Protein AF-A0A2A9PG90-F1 (afdb_monomer)

Nearest PDB structures (foldseek):
  1o9e-assembly1_A  TM=1.899E-01  e=9.590E+00  Nicotiana taba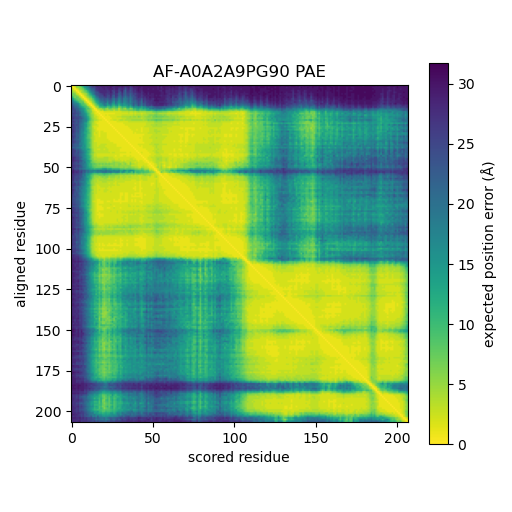cum

pLDDT: mean 85.9, std 15.09, range [34.28, 97.31]

Secondary structure (DSSP, 8-state):
---------------PPB-SGGGHHHHHHHHHHHHHHTT-HHHHHS-SPPPSS-HHHHHHHHHHHHHHHHHHHHTB-HHHHHHHHTSS--TTS-HHHHHHHHHHHHH---HHHHHHHHHHHHH--GGGSSSHHHHHHHHHHHHHHHHHHSTT--THHHHHHHHHHTTTT-HHHHHHHHHHHHTT-GGG--HHHHHHHHHHHHHH---

Solvent-accessible surface area (backbone atoms only — not comparable to full-atom values): 11914 Å² total; per-residue (Å²): 141,80,85,80,81,80,77,80,77,78,73,79,75,81,72,71,53,33,74,38,60,72,42,41,66,64,38,49,53,50,54,50,53,50,24,55,76,68,74,36,47,41,43,55,72,53,75,52,70,83,62,88,86,45,73,68,57,33,53,52,49,54,50,50,36,51,55,49,36,48,60,58,59,76,33,39,32,69,77,48,48,52,55,40,62,76,45,94,63,57,90,86,55,49,28,22,56,46,52,53,47,51,53,46,56,40,67,59,69,46,72,62,58,54,49,50,44,51,52,46,50,75,64,46,47,38,77,81,39,98,43,59,68,60,34,51,54,51,54,51,52,38,46,57,52,48,56,53,73,41,80,86,64,60,59,63,59,54,37,54,38,57,44,62,19,31,40,87,54,32,48,66,59,24,51,54,51,47,51,42,54,71,69,70,49,50,90,71,53,42,56,68,50,49,51,54,49,55,56,55,47,62,80,66,55,80,113

Foldseek 3Di:
DDDDDDPPPPPPPDQAADPFLLCVVVNVVVLCVVCVVVVNNCQQQVVDDQDDPDPVSNVVQVVSQVVSVCSLQVRHDPVLVVLLVPDPDDPVDGSNVSNVSSVCSRLCPDPVNLVVLVCCLLVAAQVVDPALVVSLVSNVVSCSVNCSNDPPDDQVSSQVSLLVRCCVQAVPVSVVSVCCCVVPVVVCRGNVNSSVVSVVDRVVGRD

Sequence (207 aa):
MSAQTATTRTTVKYWPKLEGPCNWHAWQDMVRASAKRLCLTGHLSGTRLPPTDQRQDLLVWESNQRRMKAVLLESLTDPVLDRLLETDWNKKHTAHATFTAIKRVVKKVSEEEIREATREFFGIKAHKYADLPTFIRRLELLWNFISCVIEGLPESHFVETAITAIAKTHPVDHRRLREMWEGGNKQTLEKDAIIRYLWILTFKGPR

Structure (mmCIF, N/CA/C/O backbone):
data_AF-A0A2A9PG90-F1
#
_entry.id   AF-A0A2A9PG90-F1
#
loop_
_atom_site.group_PDB
_atom_site.id
_atom_site.type_symbol
_atom_site.label_atom_id
_atom_site.label_alt_id
_atom_site.label_comp_id
_atom_site.label_asym_id
_atom_site.label_entity_id
_atom_site.label_seq_id
_atom_site.pdbx_PDB_ins_code
_atom_site.Cartn_x
_atom_site.Cartn_y
_atom_site.Cartn_z
_atom_site.occupancy
_atom_site.B_iso_or_equiv
_atom_site.auth_seq_id
_atom_site.auth_comp_id
_atom_site.auth_asym_id
_atom_site.auth_atom_id
_atom_site.pdbx_PDB_model_num
ATOM 1 N N . MET A 1 1 ? -33.136 43.207 -6.820 1.00 37.38 1 MET A N 1
ATOM 2 C CA . MET A 1 1 ? -32.875 42.295 -5.686 1.00 37.38 1 MET A CA 1
ATOM 3 C C . MET A 1 1 ? -32.603 40.920 -6.269 1.00 37.38 1 MET A C 1
ATOM 5 O O . MET A 1 1 ? -33.544 40.266 -6.690 1.00 37.38 1 MET A O 1
ATOM 9 N N . SER A 1 2 ? -31.334 40.532 -6.389 1.00 34.53 2 SER A N 1
ATOM 10 C CA . SER A 1 2 ? -30.944 39.254 -6.999 1.00 34.53 2 SER A CA 1
ATOM 11 C C . SER A 1 2 ? -30.355 38.355 -5.921 1.00 34.53 2 SER A C 1
ATOM 13 O O . SER A 1 2 ? -29.299 38.656 -5.370 1.00 34.53 2 SER A O 1
ATOM 15 N N . ALA A 1 3 ? -31.072 37.282 -5.592 1.00 37.97 3 ALA A N 1
ATOM 16 C CA . ALA A 1 3 ? -30.611 36.255 -4.673 1.00 37.97 3 ALA A CA 1
ATOM 17 C C . ALA A 1 3 ? -29.529 35.416 -5.366 1.00 37.97 3 ALA A C 1
ATOM 19 O O . ALA A 1 3 ? -29.795 34.739 -6.356 1.00 37.97 3 ALA A O 1
ATOM 20 N N . GLN A 1 4 ? -28.299 35.480 -4.856 1.00 34.28 4 GLN A N 1
ATOM 21 C CA . GLN A 1 4 ? -27.235 34.565 -5.248 1.00 34.28 4 GLN A CA 1
ATOM 22 C C . GLN A 1 4 ? -27.458 33.229 -4.536 1.00 34.28 4 GLN A C 1
ATOM 24 O O . GLN A 1 4 ? -27.254 33.100 -3.330 1.00 34.28 4 GLN A O 1
ATOM 29 N N . THR A 1 5 ? -27.887 32.225 -5.293 1.00 39.25 5 THR A N 1
ATOM 30 C CA . THR A 1 5 ? -27.878 30.821 -4.883 1.00 39.25 5 THR A CA 1
ATOM 31 C C . THR A 1 5 ? -26.436 30.354 -4.707 1.00 39.25 5 THR A C 1
ATOM 33 O O . THR A 1 5 ? -25.730 30.063 -5.674 1.00 39.25 5 THR A O 1
ATOM 36 N N . ALA A 1 6 ? -25.995 30.281 -3.451 1.00 36.69 6 ALA A N 1
ATOM 37 C CA . ALA A 1 6 ? -24.752 29.628 -3.076 1.00 36.69 6 ALA A CA 1
ATOM 38 C C . ALA A 1 6 ? -24.865 28.133 -3.401 1.00 36.69 6 ALA A C 1
ATOM 40 O O . ALA A 1 6 ? -25.592 27.386 -2.750 1.00 36.69 6 ALA A O 1
ATOM 41 N N . THR A 1 7 ? -24.156 27.698 -4.440 1.00 36.56 7 THR A N 1
ATOM 42 C CA . THR A 1 7 ? -24.044 26.278 -4.770 1.00 36.56 7 THR A CA 1
ATOM 43 C C . THR A 1 7 ? -22.963 25.697 -3.868 1.00 36.56 7 THR A C 1
ATOM 45 O O . THR A 1 7 ? -21.770 25.858 -4.126 1.00 36.56 7 THR A O 1
ATOM 48 N N . THR A 1 8 ? -23.362 25.074 -2.761 1.00 35.84 8 THR A N 1
ATOM 49 C CA . THR A 1 8 ? -22.442 24.382 -1.856 1.00 35.84 8 THR A CA 1
ATOM 50 C C . THR A 1 8 ? -21.850 23.190 -2.603 1.00 35.84 8 THR A C 1
ATOM 52 O O . THR A 1 8 ? -22.484 22.150 -2.760 1.00 35.84 8 THR A O 1
ATOM 55 N N . ARG A 1 9 ? -20.627 23.351 -3.116 1.00 34.31 9 ARG A N 1
ATOM 56 C CA . ARG A 1 9 ? -19.819 22.258 -3.664 1.00 34.31 9 ARG A CA 1
ATOM 57 C C . ARG A 1 9 ? -19.538 21.278 -2.526 1.00 34.31 9 ARG A C 1
ATOM 59 O O . ARG A 1 9 ? -18.649 21.508 -1.709 1.00 34.31 9 ARG A O 1
ATOM 66 N N . THR A 1 10 ? -20.302 20.195 -2.457 1.00 37.50 10 THR A N 1
ATOM 67 C CA . THR A 1 10 ? -20.016 19.058 -1.582 1.00 37.50 10 THR A CA 1
ATOM 68 C C . THR A 1 10 ? -18.745 18.399 -2.105 1.00 37.50 10 THR A C 1
ATOM 70 O O . THR A 1 10 ? -18.779 17.571 -3.012 1.00 37.50 10 THR A O 1
ATOM 73 N N . THR A 1 11 ? -17.590 18.813 -1.592 1.00 38.47 11 THR A N 1
ATOM 74 C CA . THR A 1 11 ? -16.346 18.082 -1.805 1.00 38.47 11 THR A CA 1
ATOM 75 C C . THR A 1 11 ? -16.522 16.717 -1.156 1.00 38.47 11 THR A C 1
ATOM 77 O O . THR A 1 11 ? -16.548 16.586 0.068 1.00 38.47 11 THR A O 1
ATOM 80 N N . VAL A 1 12 ? -16.706 15.686 -1.985 1.00 40.25 12 VAL A N 1
ATOM 81 C CA . VAL A 1 12 ? -16.595 14.293 -1.551 1.00 40.25 12 VAL A CA 1
ATOM 82 C C . VAL A 1 12 ? -15.191 14.161 -0.978 1.00 40.25 12 VAL A C 1
ATOM 84 O O . VAL A 1 12 ? -14.197 14.194 -1.700 1.00 40.25 12 VAL A O 1
ATOM 87 N N . LYS A 1 13 ? -15.106 14.150 0.352 1.00 55.19 13 LYS A N 1
ATOM 88 C CA . LYS A 1 13 ? -13.848 14.112 1.085 1.00 55.19 13 LYS A CA 1
ATOM 89 C C . LYS A 1 13 ? -13.263 12.723 0.852 1.00 55.19 13 LYS A C 1
ATOM 91 O O . LYS A 1 13 ? -13.682 11.777 1.512 1.00 55.19 13 LYS A O 1
ATOM 96 N N . TYR A 1 14 ? -12.386 12.600 -0.145 1.00 60.28 14 TYR A N 1
ATOM 97 C CA . TYR A 1 14 ? -11.716 11.350 -0.485 1.00 60.28 14 TYR A CA 1
ATOM 98 C C . TYR A 1 14 ? -11.090 10.777 0.786 1.00 60.28 14 TYR A C 1
ATOM 100 O O . TYR A 1 14 ? -10.229 11.403 1.407 1.00 60.28 14 TYR A O 1
ATOM 108 N N . TRP A 1 15 ? -11.599 9.628 1.217 1.00 73.06 15 TRP A N 1
ATOM 109 C CA . TRP A 1 15 ? -11.064 8.892 2.346 1.00 73.06 15 TRP A CA 1
ATOM 110 C C . TRP A 1 15 ? -10.199 7.767 1.776 1.00 73.06 15 TRP A C 1
ATOM 112 O O . TRP A 1 15 ? -10.761 6.781 1.295 1.00 73.06 15 TRP A O 1
ATOM 122 N N . PRO A 1 16 ? -8.860 7.902 1.763 1.00 79.50 16 PRO A N 1
ATOM 123 C CA . PRO A 1 16 ? -8.003 6.855 1.226 1.00 79.50 16 PRO A CA 1
ATOM 124 C C . PRO A 1 16 ? -8.178 5.579 2.052 1.00 79.50 16 PRO A C 1
ATOM 126 O O . PRO A 1 16 ? -8.127 5.613 3.286 1.00 79.50 16 PRO A O 1
ATOM 129 N N . LYS A 1 17 ? -8.406 4.454 1.370 1.00 92.06 17 LYS A N 1
ATOM 130 C CA . LYS A 1 17 ? -8.431 3.140 2.012 1.00 92.06 17 LYS A CA 1
ATOM 131 C C . LYS A 1 17 ? -7.014 2.732 2.419 1.00 92.06 17 LYS A C 1
ATOM 133 O O . LYS A 1 17 ? -6.053 3.068 1.735 1.00 92.06 17 LYS A O 1
ATOM 138 N N . LEU A 1 18 ? -6.876 2.013 3.527 1.00 91.56 18 LEU A N 1
ATOM 139 C CA . LEU A 1 18 ? -5.609 1.435 3.965 1.00 91.56 18 LEU A CA 1
ATOM 140 C C . LEU A 1 18 ? -5.231 0.293 3.032 1.00 91.56 18 LEU A C 1
ATOM 142 O O . LEU A 1 18 ? -5.948 -0.701 2.971 1.00 91.56 18 LEU A O 1
ATOM 146 N N . GLU A 1 19 ? -4.110 0.444 2.337 1.00 87.38 19 GLU A N 1
ATOM 147 C CA . GLU A 1 19 ? -3.611 -0.525 1.356 1.00 87.38 19 GLU A CA 1
ATOM 148 C C . GLU A 1 19 ? -2.502 -1.397 1.956 1.00 87.38 19 GLU A C 1
ATOM 150 O O . GLU A 1 19 ? -2.345 -2.565 1.600 1.00 87.38 19 GLU A O 1
ATOM 155 N N . GLY A 1 20 ? -1.752 -0.850 2.914 1.00 85.00 20 GLY A N 1
ATOM 156 C CA . GLY A 1 20 ? -0.634 -1.531 3.551 1.00 85.00 20 GLY A CA 1
ATOM 157 C C . GLY A 1 20 ? 0.259 -0.561 4.327 1.00 85.00 20 GLY A C 1
ATOM 158 O O . GLY A 1 20 ? -0.202 0.507 4.737 1.00 85.00 20 GLY A O 1
ATOM 159 N N . PRO A 1 21 ? 1.541 -0.906 4.545 1.00 83.69 21 PRO A N 1
ATOM 160 C CA . PRO A 1 21 ? 2.462 -0.058 5.304 1.00 83.69 21 PRO A CA 1
ATOM 161 C C . PRO A 1 21 ? 2.630 1.340 4.693 1.00 83.69 21 PRO A C 1
ATOM 163 O O . PRO A 1 21 ? 2.780 2.322 5.415 1.00 83.69 21 PRO A O 1
ATOM 166 N N . CYS A 1 22 ? 2.526 1.440 3.368 1.00 81.88 22 CYS A N 1
ATOM 167 C CA . CYS A 1 22 ? 2.941 2.613 2.595 1.00 81.88 22 CYS A CA 1
ATOM 168 C C . CYS A 1 22 ? 2.041 3.821 2.787 1.00 81.88 22 CYS A C 1
ATOM 170 O O . CYS A 1 22 ? 2.492 4.958 2.689 1.00 81.88 22 CYS A O 1
ATOM 172 N N . ASN A 1 23 ? 0.774 3.582 3.115 1.00 85.38 23 ASN A N 1
ATOM 173 C CA . ASN A 1 23 ? -0.163 4.633 3.465 1.00 85.38 23 ASN A CA 1
ATOM 174 C C . ASN A 1 23 ? -0.644 4.537 4.920 1.00 85.38 23 ASN A C 1
ATOM 176 O O . ASN A 1 23 ? -1.585 5.240 5.288 1.00 85.38 23 ASN A O 1
ATOM 180 N N . TRP A 1 24 ? 0.029 3.741 5.768 1.00 87.75 24 TRP A N 1
ATOM 181 C CA . TRP A 1 24 ? -0.326 3.563 7.180 1.00 87.75 24 TRP A CA 1
ATOM 182 C C . TRP A 1 24 ? -0.417 4.893 7.930 1.00 87.75 24 TRP A C 1
ATOM 184 O O . TRP A 1 24 ? -1.408 5.143 8.612 1.00 87.75 24 TRP A O 1
ATOM 194 N N . HIS A 1 25 ? 0.599 5.752 7.809 1.00 86.81 25 HIS A N 1
ATOM 195 C CA . HIS A 1 25 ? 0.648 7.019 8.542 1.00 86.81 25 HIS A CA 1
ATOM 196 C C . HIS A 1 25 ? -0.451 7.986 8.094 1.00 86.81 25 HIS A C 1
ATOM 198 O O . HIS A 1 25 ? -1.210 8.479 8.928 1.00 86.81 25 HIS A O 1
ATOM 204 N N . ALA A 1 26 ? -0.608 8.172 6.781 1.00 87.56 26 ALA A N 1
ATOM 205 C CA . ALA A 1 26 ? -1.662 9.012 6.220 1.00 87.56 26 ALA A CA 1
ATOM 206 C C . ALA A 1 26 ? -3.063 8.507 6.612 1.00 87.56 26 ALA A C 1
ATOM 208 O O . ALA A 1 26 ? -3.916 9.283 7.048 1.00 87.56 26 ALA A O 1
ATOM 209 N N . TRP A 1 27 ? -3.294 7.194 6.527 1.00 93.00 27 TRP A N 1
ATOM 210 C CA . TRP A 1 27 ? -4.543 6.577 6.966 1.00 93.00 27 TRP A CA 1
ATOM 211 C C . TRP A 1 27 ? -4.770 6.749 8.475 1.00 93.00 27 TRP A C 1
ATOM 213 O O . TRP A 1 27 ? -5.868 7.110 8.903 1.00 93.00 27 TRP A O 1
ATOM 223 N N . GLN A 1 28 ? -3.733 6.556 9.296 1.00 93.00 28 GLN A N 1
ATOM 224 C CA . GLN A 1 28 ? -3.802 6.714 10.749 1.00 93.00 28 GLN A CA 1
ATOM 225 C C . GLN A 1 28 ? -4.197 8.142 11.143 1.00 93.00 28 GLN A C 1
ATOM 227 O O . GLN A 1 28 ? -5.018 8.323 12.049 1.00 93.00 28 GLN A O 1
ATOM 232 N N . ASP A 1 29 ? -3.649 9.152 10.473 1.00 91.50 29 ASP A N 1
ATOM 233 C CA . ASP A 1 29 ? -3.982 10.551 10.736 1.00 91.50 29 ASP A CA 1
ATOM 234 C C . ASP A 1 29 ? -5.424 10.876 10.346 1.00 91.50 29 ASP A C 1
ATOM 236 O O . ASP A 1 29 ? -6.134 11.546 11.103 1.00 91.50 29 ASP A O 1
ATOM 240 N N . MET A 1 30 ? -5.915 10.304 9.244 1.00 93.50 30 MET A N 1
ATOM 241 C CA . MET A 1 30 ? -7.326 10.403 8.870 1.00 93.50 30 MET A CA 1
ATOM 242 C C . MET A 1 30 ? -8.227 9.753 9.924 1.00 93.50 30 MET A C 1
ATOM 244 O O . MET A 1 30 ? -9.154 10.400 10.419 1.00 93.50 30 MET A O 1
ATOM 248 N N . VAL A 1 31 ? -7.929 8.522 10.355 1.00 94.94 31 VAL A N 1
ATOM 249 C CA . VAL A 1 31 ? -8.671 7.818 11.418 1.00 94.94 31 VAL A CA 1
ATOM 250 C C . VAL A 1 31 ? -8.717 8.640 12.707 1.00 94.94 31 VAL A C 1
ATOM 252 O O . VAL A 1 31 ? -9.789 8.785 13.302 1.00 94.94 31 VAL A O 1
ATOM 255 N N . ARG A 1 32 ? -7.592 9.238 13.118 1.00 94.44 32 ARG A N 1
ATOM 256 C CA . ARG A 1 32 ? -7.523 10.136 14.283 1.00 94.44 32 ARG A CA 1
ATOM 257 C C . ARG A 1 32 ? -8.377 11.388 14.094 1.00 94.44 32 ARG A C 1
ATOM 259 O O . ARG A 1 32 ? -9.100 11.770 15.015 1.00 94.44 32 ARG A O 1
ATOM 266 N N . ALA A 1 33 ? -8.348 12.000 12.911 1.00 92.75 33 ALA A N 1
ATOM 267 C CA . ALA A 1 33 ? -9.186 13.151 12.590 1.00 92.75 33 ALA A CA 1
ATOM 268 C C . ALA A 1 33 ? -10.685 12.800 12.646 1.00 92.75 33 ALA A C 1
ATOM 270 O O . ALA A 1 33 ? -11.476 13.570 13.197 1.00 92.75 33 ALA A O 1
ATOM 271 N N . SER A 1 34 ? -11.085 11.620 12.158 1.00 93.62 34 SER A N 1
ATOM 272 C CA . SER A 1 34 ? -12.464 11.131 12.299 1.00 93.62 34 SER A CA 1
ATOM 273 C C . SER A 1 34 ? -12.838 10.848 13.744 1.00 93.62 34 SER A C 1
ATOM 275 O O . SER A 1 34 ? -13.908 11.274 14.171 1.00 93.62 34 SER A O 1
ATOM 277 N N . ALA A 1 35 ? -11.969 10.198 14.519 1.00 94.31 35 ALA A N 1
ATOM 278 C CA . ALA A 1 35 ? -12.221 9.960 15.935 1.00 94.31 35 ALA A CA 1
ATOM 279 C C . ALA A 1 35 ? -12.414 11.282 16.693 1.00 94.31 35 ALA A C 1
ATOM 281 O O . ALA A 1 35 ? -13.359 11.402 17.469 1.00 94.31 35 ALA A O 1
ATOM 282 N N . LYS A 1 36 ? -11.601 12.308 16.402 1.00 94.75 36 LYS A N 1
ATOM 283 C CA . LYS A 1 36 ? -11.766 13.654 16.968 1.00 94.75 36 LYS A CA 1
ATOM 284 C C . LYS A 1 36 ? -13.103 14.279 16.565 1.00 94.75 36 LYS A C 1
ATOM 286 O O . LYS A 1 36 ? -13.839 14.737 17.430 1.00 94.75 36 LYS A O 1
ATOM 291 N N . ARG A 1 37 ? -13.447 14.253 15.271 1.00 93.62 37 ARG A N 1
ATOM 292 C CA . ARG A 1 37 ? -14.711 14.801 14.743 1.00 93.62 37 ARG A CA 1
ATOM 293 C C . ARG A 1 37 ? -15.948 14.136 15.351 1.00 93.62 37 ARG A C 1
ATOM 295 O O . ARG A 1 37 ? -16.968 14.790 15.519 1.00 93.62 37 ARG A O 1
ATOM 302 N N . LEU A 1 38 ? -15.867 12.841 15.640 1.00 92.81 38 LEU A N 1
ATOM 303 C CA . LEU A 1 38 ? -16.967 12.058 16.200 1.00 92.81 38 LEU A CA 1
ATOM 304 C C . LEU A 1 38 ? -16.984 12.050 17.739 1.00 92.81 38 LEU A C 1
ATOM 306 O O . LEU A 1 38 ? -17.846 11.394 18.316 1.00 92.81 38 LEU A O 1
ATOM 310 N N . CYS A 1 39 ? -16.043 12.734 18.401 1.00 94.69 39 CYS A N 1
ATOM 311 C CA . CYS A 1 39 ? -15.831 12.665 19.852 1.00 94.69 39 CYS A CA 1
ATOM 312 C C . CYS A 1 39 ? -15.543 11.235 20.366 1.00 94.69 39 CYS A C 1
ATOM 314 O O . CYS A 1 39 ? -15.886 10.874 21.489 1.00 94.69 39 CYS A O 1
ATOM 316 N N . LEU A 1 40 ? -14.886 10.406 19.547 1.00 96.50 40 LEU A N 1
ATOM 317 C CA . LEU A 1 40 ? -14.585 8.993 19.813 1.00 96.50 40 LEU A CA 1
ATOM 318 C C . LEU A 1 40 ? -13.106 8.715 20.104 1.00 96.50 40 LEU A C 1
ATOM 320 O O . LEU A 1 40 ? -12.719 7.550 20.190 1.00 96.50 40 LEU A O 1
ATOM 324 N N . THR A 1 41 ? -12.274 9.743 20.297 1.00 95.12 41 THR A N 1
ATOM 325 C CA . THR A 1 41 ? -10.829 9.587 20.549 1.00 95.12 41 THR A CA 1
ATOM 326 C C . THR A 1 41 ? -10.530 8.573 21.655 1.00 95.12 41 THR A C 1
ATOM 328 O O . THR A 1 41 ? -9.687 7.706 21.456 1.00 95.12 41 THR A O 1
ATOM 331 N N . GLY A 1 42 ? -11.277 8.608 22.767 1.00 91.38 42 GLY A N 1
ATOM 332 C CA . GLY A 1 42 ? -11.101 7.665 23.879 1.00 91.38 42 GLY A CA 1
ATOM 333 C C . GLY A 1 42 ? -11.435 6.204 23.543 1.00 91.38 42 GLY A C 1
ATOM 334 O O . GLY A 1 42 ? -10.848 5.291 24.115 1.00 91.38 42 GLY A O 1
ATOM 335 N N . HIS A 1 43 ? -12.344 5.960 22.593 1.00 96.00 43 HIS A N 1
ATOM 336 C CA . HIS A 1 43 ? -12.673 4.604 22.133 1.00 96.00 43 HIS A CA 1
ATOM 337 C C . HIS A 1 43 ? -11.589 4.056 21.194 1.00 96.00 43 HIS A C 1
ATOM 339 O O . HIS A 1 43 ? -11.299 2.862 21.223 1.00 96.00 43 HIS A O 1
ATOM 345 N N . LEU A 1 44 ? -10.969 4.928 20.388 1.00 94.69 44 LEU A N 1
ATOM 346 C CA . LEU A 1 44 ? -9.840 4.582 19.521 1.00 94.69 44 LEU A CA 1
ATOM 347 C C . LEU A 1 44 ? -8.560 4.310 20.332 1.00 94.69 44 LEU A C 1
ATOM 349 O O . LEU A 1 44 ? -7.856 3.335 20.071 1.00 94.69 44 LEU A O 1
ATOM 353 N N . SER A 1 45 ? -8.257 5.149 21.326 1.00 90.38 45 SER A N 1
ATOM 354 C CA . SER A 1 45 ? -7.080 4.996 22.195 1.00 90.38 45 SER A CA 1
ATOM 355 C C . SER A 1 45 ? -7.243 3.927 23.276 1.00 90.38 45 SER A C 1
ATOM 357 O O . SER A 1 45 ? -6.254 3.558 23.897 1.00 90.38 45 SER A O 1
ATOM 359 N N . GLY A 1 46 ? -8.465 3.445 23.516 1.00 90.69 46 GLY A N 1
ATOM 360 C CA . GLY A 1 46 ? -8.761 2.477 24.575 1.00 90.69 46 GLY A CA 1
ATOM 361 C C . GLY A 1 46 ? -8.870 3.089 25.973 1.00 90.69 46 GLY A C 1
ATOM 362 O O . GLY A 1 46 ? -9.098 2.363 26.932 1.00 90.69 46 GLY A O 1
ATOM 363 N N . THR A 1 47 ? -8.761 4.414 26.107 1.00 92.62 47 THR A N 1
ATOM 364 C CA . THR A 1 47 ? -8.878 5.102 27.404 1.00 92.62 47 THR A CA 1
ATOM 365 C C . THR A 1 47 ? -10.325 5.224 27.889 1.00 92.62 47 THR A C 1
ATOM 367 O O . THR A 1 47 ? -10.560 5.484 29.065 1.00 92.62 47 THR A O 1
ATOM 370 N N . ARG A 1 48 ? -11.318 5.031 27.007 1.00 91.00 48 ARG A N 1
ATOM 371 C CA . ARG A 1 48 ? -12.743 5.005 27.370 1.00 91.00 48 ARG A CA 1
ATOM 372 C C . ARG A 1 48 ? -13.194 3.575 27.687 1.00 91.00 48 ARG A C 1
ATOM 374 O O . ARG A 1 48 ? -13.553 2.816 26.784 1.00 91.00 48 ARG A O 1
ATOM 381 N N . LEU A 1 49 ? -13.217 3.241 28.973 1.00 90.56 49 LEU A N 1
ATOM 382 C CA . LEU A 1 49 ? -13.682 1.949 29.485 1.00 90.56 49 LEU A CA 1
ATOM 383 C C . LEU A 1 49 ? -15.218 1.813 29.425 1.00 90.56 49 LEU A C 1
ATOM 385 O O . LEU A 1 49 ? -15.912 2.836 29.369 1.00 90.56 49 LEU A O 1
ATOM 389 N N . PRO A 1 50 ? -15.751 0.576 29.390 1.00 90.12 50 PRO A N 1
ATOM 390 C CA . PRO A 1 50 ? -17.188 0.340 29.478 1.00 90.12 50 PRO A CA 1
ATOM 391 C C . PRO A 1 50 ? -17.737 0.852 30.823 1.00 90.12 50 PRO A C 1
ATOM 393 O O . PRO A 1 50 ? -17.110 0.615 31.857 1.00 90.12 50 PRO A O 1
ATOM 396 N N . PRO A 1 51 ? -18.887 1.546 30.833 1.00 90.00 51 PRO A N 1
ATOM 397 C CA . PRO A 1 51 ? -19.570 1.937 32.066 1.00 90.00 51 PRO A CA 1
ATOM 398 C C . PRO A 1 51 ? -20.021 0.708 32.869 1.00 90.00 51 PRO A C 1
ATOM 400 O O . PRO A 1 51 ? -20.463 -0.276 32.276 1.00 90.00 51 PRO A O 1
ATOM 403 N N . THR A 1 52 ? -19.945 0.773 34.200 1.00 86.44 52 THR A N 1
ATOM 404 C CA . THR A 1 52 ? -20.310 -0.335 35.106 1.00 86.44 52 THR A CA 1
ATOM 405 C C . THR A 1 52 ? -21.731 -0.233 35.657 1.00 86.44 52 THR A C 1
ATOM 407 O O . THR A 1 52 ? -22.356 -1.259 35.908 1.00 86.44 52 THR A O 1
ATOM 410 N N . ASP A 1 53 ? -22.266 0.984 35.796 1.00 79.94 53 ASP A N 1
ATOM 411 C CA . ASP A 1 53 ? -23.391 1.214 36.717 1.00 79.94 53 ASP A CA 1
ATOM 412 C C . ASP A 1 53 ? -24.714 1.546 36.010 1.00 79.94 53 ASP A C 1
ATOM 414 O O . ASP A 1 53 ? -25.791 1.358 36.572 1.00 79.94 53 ASP A O 1
ATOM 418 N N . GLN A 1 54 ? -24.663 2.029 34.763 1.00 84.75 54 GLN A N 1
ATOM 419 C CA . GLN A 1 54 ? -25.844 2.508 34.041 1.00 84.75 54 GLN A CA 1
ATOM 420 C C . GLN A 1 54 ? -26.009 1.812 32.690 1.00 84.75 54 GLN A C 1
ATOM 422 O O . GLN A 1 54 ? -25.210 1.980 31.766 1.00 84.75 54 GLN A O 1
ATOM 427 N N . ARG A 1 55 ? -27.114 1.070 32.543 1.00 87.94 55 ARG A N 1
ATOM 428 C CA . ARG A 1 55 ? -27.460 0.355 31.303 1.00 87.94 55 ARG A CA 1
ATOM 429 C C . ARG A 1 55 ? -27.556 1.293 30.094 1.00 87.94 55 ARG A C 1
ATOM 431 O O . ARG A 1 55 ? -27.150 0.915 28.999 1.00 87.94 55 ARG A O 1
ATOM 438 N N . GLN A 1 56 ? -28.071 2.506 30.289 1.00 90.56 56 GLN A N 1
ATOM 439 C CA . GLN A 1 56 ? -28.198 3.503 29.225 1.00 90.56 56 GLN A CA 1
ATOM 440 C C . GLN A 1 56 ? -26.822 3.952 28.709 1.00 90.56 56 GLN A C 1
ATOM 442 O O . GLN A 1 56 ? -26.596 3.991 27.499 1.00 90.56 56 GLN A O 1
ATOM 447 N N . ASP A 1 57 ? -25.877 4.207 29.615 1.00 89.12 57 ASP A N 1
ATOM 448 C CA . ASP A 1 57 ? -24.511 4.594 29.259 1.00 89.12 57 ASP A CA 1
ATOM 449 C C . ASP A 1 57 ? -23.766 3.459 28.560 1.00 89.12 57 ASP A C 1
ATOM 451 O O . ASP A 1 57 ? -23.007 3.702 27.617 1.00 89.12 57 ASP A O 1
ATOM 455 N N . LEU A 1 58 ? -24.010 2.213 28.975 1.00 91.31 58 LEU A N 1
ATOM 456 C CA . LEU A 1 58 ? -23.460 1.039 28.306 1.00 91.31 58 LEU A CA 1
ATOM 457 C C . LEU A 1 58 ? -23.943 0.950 26.850 1.00 91.31 58 LEU A C 1
ATOM 459 O O . LEU A 1 58 ? -23.124 0.763 25.952 1.00 91.31 58 LEU A O 1
ATOM 463 N N . LEU A 1 59 ? -25.235 1.176 26.585 1.00 92.75 59 LEU A N 1
ATOM 464 C CA . LEU A 1 59 ? -25.778 1.197 25.219 1.00 92.75 59 LEU A CA 1
ATOM 465 C C . LEU A 1 59 ? -25.147 2.304 24.359 1.00 92.75 59 LEU A C 1
ATOM 467 O O . LEU A 1 59 ? -24.837 2.086 23.182 1.00 92.75 59 LEU A O 1
ATOM 471 N N . VAL A 1 60 ? -24.922 3.488 24.938 1.00 93.56 60 VAL A N 1
ATOM 472 C CA . VAL A 1 60 ? -24.228 4.596 24.261 1.00 93.56 60 VAL A CA 1
ATOM 473 C C . VAL A 1 60 ? -22.779 4.216 23.957 1.00 93.56 60 VAL A C 1
ATOM 475 O O . VAL A 1 60 ? -22.306 4.428 22.837 1.00 93.56 60 VAL A O 1
ATOM 478 N N . TRP A 1 61 ? -22.077 3.614 24.918 1.00 94.31 61 TRP A N 1
ATOM 479 C CA . TRP A 1 61 ? -20.710 3.134 24.738 1.00 94.31 61 TRP A CA 1
ATOM 480 C C . TRP A 1 61 ? -20.624 2.075 23.630 1.00 94.31 61 TRP A C 1
ATOM 482 O O . TRP A 1 61 ? -19.798 2.194 22.727 1.00 94.31 61 TRP A O 1
ATOM 492 N N . GLU A 1 62 ? -21.523 1.090 23.611 1.00 94.38 62 GLU A N 1
ATOM 493 C CA . GLU A 1 62 ? -21.581 0.058 22.567 1.00 94.38 62 GLU A CA 1
ATOM 494 C C . GLU A 1 62 ? -21.897 0.635 21.181 1.00 94.38 62 GLU A C 1
ATOM 496 O O . GLU A 1 62 ? -21.322 0.215 20.171 1.00 94.38 62 GLU A O 1
ATOM 501 N N . SER A 1 63 ? -22.803 1.613 21.110 1.00 95.56 63 SER A N 1
ATOM 502 C CA . SER A 1 63 ? -23.105 2.343 19.874 1.00 95.56 63 SER A CA 1
ATOM 503 C C . SER A 1 63 ? -21.867 3.070 19.340 1.00 95.56 63 SER A C 1
ATOM 505 O O . SER A 1 63 ? -21.507 2.935 18.167 1.00 95.56 63 SER A O 1
ATOM 507 N N . ASN A 1 64 ? -21.139 3.755 20.221 1.00 96.19 64 ASN A N 1
ATOM 508 C CA . ASN A 1 64 ? -19.896 4.445 19.888 1.00 96.19 64 ASN A CA 1
ATOM 509 C C . ASN A 1 64 ? -18.783 3.480 19.453 1.00 96.19 64 ASN A C 1
ATOM 511 O O . ASN A 1 64 ? -18.071 3.764 18.486 1.00 96.19 64 ASN A O 1
ATOM 515 N N . GLN A 1 65 ? -18.673 2.310 20.091 1.00 95.69 65 GLN A N 1
ATOM 516 C CA . GLN A 1 65 ? -17.764 1.249 19.652 1.00 95.69 65 GLN A CA 1
ATOM 517 C C . GLN A 1 65 ? -18.098 0.770 18.240 1.00 95.69 65 GLN A C 1
ATOM 519 O O . GLN A 1 65 ? -17.202 0.640 17.407 1.00 95.69 65 GLN A O 1
ATOM 524 N N . ARG A 1 66 ? -19.381 0.523 17.940 1.00 95.44 66 ARG A N 1
ATOM 525 C CA . ARG A 1 66 ? -19.820 0.130 16.591 1.00 95.44 66 ARG A CA 1
ATOM 526 C C . ARG A 1 66 ? -19.486 1.201 15.562 1.00 95.44 66 ARG A C 1
ATOM 528 O O . ARG A 1 66 ? -18.916 0.876 14.525 1.00 95.44 66 ARG A O 1
ATOM 535 N N . ARG A 1 67 ? -19.760 2.468 15.875 1.00 95.69 67 ARG A N 1
ATOM 536 C CA . ARG A 1 67 ? -19.473 3.597 14.985 1.00 95.69 67 ARG A CA 1
ATOM 537 C C . ARG A 1 67 ? -17.981 3.737 14.688 1.00 95.69 67 ARG A C 1
ATOM 539 O O . ARG A 1 67 ? -17.610 3.920 13.534 1.00 95.69 67 ARG A O 1
ATOM 546 N N . MET A 1 68 ? -17.120 3.614 15.699 1.00 96.31 68 MET A N 1
ATOM 547 C CA . MET A 1 68 ? -15.673 3.690 15.481 1.00 96.31 68 MET A CA 1
ATOM 548 C C . MET A 1 68 ? -15.143 2.466 14.721 1.00 96.31 68 MET A C 1
ATOM 550 O O . MET A 1 68 ? -14.284 2.614 13.858 1.00 96.31 68 MET A O 1
ATOM 554 N N . LYS A 1 69 ? -15.677 1.264 14.981 1.00 96.06 69 LYS A N 1
ATOM 555 C CA . LYS A 1 69 ? -15.333 0.065 14.200 1.00 96.06 69 LYS A CA 1
ATOM 556 C C . LYS A 1 69 ? -15.734 0.182 12.735 1.00 96.06 69 LYS A C 1
ATOM 558 O O . LYS A 1 69 ? -14.944 -0.217 11.893 1.00 96.06 69 LYS A O 1
ATOM 563 N N . ALA A 1 70 ? -16.901 0.751 12.433 1.00 94.88 70 ALA A N 1
ATOM 564 C CA . ALA A 1 70 ? -17.320 0.999 11.054 1.00 94.88 70 ALA A CA 1
ATOM 565 C C . ALA A 1 70 ? -16.295 1.876 10.319 1.00 94.88 70 ALA A C 1
ATOM 567 O O . ALA A 1 70 ? -15.783 1.469 9.285 1.00 94.88 70 ALA A O 1
ATOM 568 N N . VAL A 1 71 ? -15.866 2.991 10.930 1.00 94.06 71 VAL A N 1
ATOM 569 C CA . VAL A 1 71 ? -14.800 3.850 10.374 1.00 94.06 71 VAL A CA 1
ATOM 570 C C . VAL A 1 71 ? -13.512 3.065 10.104 1.00 94.06 71 VAL A C 1
ATOM 572 O O . VAL A 1 71 ? -12.877 3.261 9.070 1.00 94.06 71 VAL A O 1
ATOM 575 N N . LEU A 1 72 ? -13.107 2.187 11.024 1.00 96.31 72 LEU A N 1
ATOM 576 C CA . LEU A 1 72 ? -11.891 1.387 10.866 1.00 96.31 72 LEU A CA 1
ATOM 577 C C . LEU A 1 72 ? -12.011 0.360 9.738 1.00 96.31 72 LEU A C 1
ATOM 579 O O . LEU A 1 72 ? -11.097 0.271 8.934 1.00 96.31 72 LEU A O 1
ATOM 583 N N . LEU A 1 73 ? -13.108 -0.397 9.683 1.00 95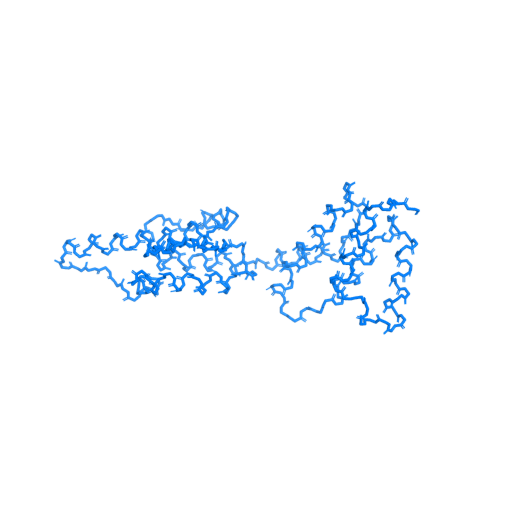.50 73 LEU A N 1
ATOM 584 C CA . LEU A 1 73 ? -13.275 -1.520 8.755 1.00 95.50 73 LEU A CA 1
ATOM 585 C C . LEU A 1 73 ? -13.643 -1.065 7.337 1.00 95.50 73 LEU A C 1
ATOM 587 O O . LEU A 1 73 ? -13.084 -1.573 6.373 1.00 95.50 73 LEU A O 1
ATOM 591 N N . GLU A 1 74 ? -14.524 -0.072 7.195 1.00 93.88 74 GLU A N 1
ATOM 592 C CA . GLU A 1 74 ? -14.930 0.469 5.884 1.00 93.88 74 GLU A CA 1
ATOM 593 C C . GLU A 1 74 ? -13.781 1.193 5.170 1.00 93.88 74 GLU A C 1
ATOM 595 O O . GLU A 1 74 ? -13.805 1.383 3.952 1.00 93.88 74 GLU A O 1
ATOM 600 N N . SER A 1 75 ? -12.757 1.589 5.929 1.00 94.12 75 SER A N 1
ATOM 601 C CA . SER A 1 75 ? -11.568 2.243 5.401 1.00 94.12 75 SER A CA 1
ATOM 602 C C . SER A 1 75 ? -10.417 1.295 5.083 1.00 94.12 75 SER A C 1
ATOM 604 O O . SER A 1 75 ? -9.317 1.775 4.826 1.00 94.12 75 SER A O 1
ATOM 606 N N . LEU A 1 76 ? -10.636 -0.020 5.083 1.00 94.00 76 LEU A N 1
ATOM 607 C CA . LEU A 1 76 ? -9.649 -1.000 4.630 1.00 94.00 76 LEU A CA 1
ATOM 608 C C . LEU A 1 76 ? -9.878 -1.345 3.155 1.00 94.00 76 LEU A C 1
ATOM 610 O O . LEU A 1 76 ? -11.005 -1.291 2.649 1.00 94.00 76 LEU A O 1
ATOM 614 N N . THR A 1 77 ? -8.806 -1.700 2.451 1.00 92.19 77 THR A N 1
ATOM 615 C CA . THR A 1 77 ? -8.935 -2.492 1.225 1.00 92.19 77 THR A CA 1
ATOM 616 C C . THR A 1 77 ? -9.199 -3.955 1.566 1.00 92.19 77 THR A C 1
ATOM 618 O O . THR A 1 77 ? -8.845 -4.418 2.654 1.00 92.19 77 THR A O 1
ATOM 621 N N . ASP A 1 78 ? -9.789 -4.685 0.621 1.00 90.75 78 ASP A N 1
ATOM 622 C CA . ASP A 1 78 ? -10.122 -6.102 0.797 1.00 90.75 78 ASP A CA 1
ATOM 623 C C . ASP A 1 78 ? -8.888 -6.936 1.211 1.00 90.75 78 ASP A C 1
ATOM 625 O O . ASP A 1 78 ? -8.976 -7.626 2.221 1.00 90.75 78 ASP A O 1
ATOM 629 N N . PRO A 1 79 ? -7.680 -6.757 0.626 1.00 87.88 79 PRO A N 1
ATOM 630 C CA . PRO A 1 79 ? -6.490 -7.498 1.063 1.00 87.88 79 PRO A CA 1
ATOM 631 C C . PRO A 1 79 ? -6.030 -7.219 2.505 1.00 87.88 79 PRO A C 1
ATOM 633 O O . PRO A 1 79 ? -5.373 -8.047 3.135 1.00 87.88 79 PRO A O 1
ATOM 636 N N . VAL A 1 80 ? -6.288 -6.023 3.045 1.00 90.00 80 VAL A N 1
ATOM 637 C CA . VAL A 1 80 ? -5.980 -5.724 4.456 1.00 90.00 80 VAL A CA 1
ATOM 638 C C . VAL A 1 80 ? -7.048 -6.320 5.369 1.00 90.00 80 VAL A C 1
ATOM 640 O O . VAL A 1 80 ? -6.721 -6.795 6.458 1.00 90.00 80 VAL A O 1
ATOM 643 N N . LEU A 1 81 ? -8.307 -6.312 4.927 1.00 93.56 81 LEU A N 1
ATOM 644 C CA . LEU A 1 81 ? -9.409 -6.943 5.642 1.00 93.56 81 LEU A CA 1
ATOM 645 C C . LEU A 1 81 ? -9.233 -8.466 5.709 1.00 93.56 81 LEU A C 1
ATOM 647 O O . LEU A 1 81 ? -9.357 -9.023 6.794 1.00 93.56 81 LEU A O 1
ATOM 651 N N . ASP A 1 82 ? -8.868 -9.117 4.607 1.00 91.19 82 ASP A N 1
ATOM 652 C CA . ASP A 1 82 ? -8.628 -10.563 4.554 1.00 91.19 82 ASP A CA 1
ATOM 653 C C . ASP A 1 82 ? -7.528 -10.972 5.543 1.00 91.19 82 ASP A C 1
ATOM 655 O O . ASP A 1 82 ? -7.751 -11.813 6.413 1.00 91.19 82 ASP A O 1
ATOM 659 N N . ARG A 1 83 ? -6.390 -10.260 5.539 1.00 88.50 83 ARG A N 1
ATOM 660 C CA . ARG A 1 83 ? -5.309 -10.471 6.521 1.00 88.50 83 ARG A CA 1
ATOM 661 C C . ARG A 1 83 ? -5.750 -10.250 7.966 1.00 88.50 83 ARG A C 1
ATOM 663 O O . ARG A 1 83 ? -5.223 -10.891 8.869 1.00 88.50 83 ARG A O 1
ATOM 670 N N . LEU A 1 84 ? -6.685 -9.332 8.221 1.00 93.12 84 LEU A N 1
ATOM 671 C CA . LEU A 1 84 ? -7.254 -9.137 9.556 1.00 93.12 84 LEU A CA 1
ATOM 672 C C . LEU A 1 84 ? -8.121 -10.335 9.969 1.00 93.12 84 LEU A C 1
ATOM 674 O O . LEU A 1 84 ? -8.059 -10.750 11.127 1.00 93.12 84 LEU A O 1
ATOM 678 N N . LEU A 1 85 ? -8.907 -10.888 9.044 1.00 93.12 85 LEU A N 1
ATOM 679 C CA . LEU A 1 85 ? -9.788 -12.035 9.281 1.00 93.12 85 LEU A CA 1
ATOM 680 C C . LEU A 1 85 ? -9.025 -13.348 9.508 1.00 93.12 85 LEU A C 1
ATOM 682 O O . LEU A 1 85 ? -9.546 -14.233 10.178 1.00 93.12 85 LEU A O 1
ATOM 686 N N . GLU A 1 86 ? -7.788 -13.453 9.024 1.00 90.25 86 GLU A N 1
ATOM 687 C CA . GLU A 1 86 ? -6.877 -14.578 9.295 1.00 90.25 86 GLU A CA 1
ATOM 688 C C . GLU A 1 86 ? -6.276 -14.563 10.716 1.00 90.25 86 GLU A C 1
ATOM 690 O O . GLU A 1 86 ? -5.590 -15.503 11.120 1.00 90.25 86 GLU A O 1
ATOM 695 N N . THR A 1 87 ? -6.508 -13.500 11.494 1.00 87.88 87 THR A N 1
ATOM 696 C CA . THR A 1 87 ? -6.042 -13.396 12.888 1.00 87.88 87 THR A CA 1
ATOM 697 C C . THR A 1 87 ? -7.085 -13.890 13.898 1.00 87.88 87 THR A C 1
ATOM 699 O O . THR A 1 87 ? -8.174 -14.330 13.551 1.00 87.88 87 THR A O 1
ATOM 702 N N . ASP A 1 88 ? -6.780 -13.764 15.191 1.00 90.44 88 ASP A N 1
ATOM 703 C CA . ASP A 1 88 ? -7.722 -13.981 16.296 1.00 90.44 88 ASP A CA 1
ATOM 704 C C . ASP A 1 88 ? -8.784 -12.865 16.433 1.00 90.44 88 ASP A C 1
ATOM 706 O O . ASP A 1 88 ? -9.663 -12.920 17.307 1.00 90.44 88 ASP A O 1
ATOM 710 N N . TRP A 1 89 ? -8.728 -11.839 15.575 1.00 93.88 89 TRP A N 1
ATOM 711 C CA . TRP A 1 89 ? -9.694 -10.750 15.563 1.00 93.88 89 TRP A CA 1
ATOM 712 C C . TRP A 1 89 ? -11.117 -11.241 15.252 1.00 93.88 89 TRP A C 1
ATOM 714 O O . TRP A 1 89 ? -11.365 -12.121 14.436 1.00 93.88 89 TRP A O 1
ATOM 724 N N . ASN A 1 90 ? -12.101 -10.622 15.906 1.00 92.81 90 ASN A N 1
ATOM 725 C CA . ASN A 1 90 ? -13.520 -10.910 15.705 1.00 92.81 90 ASN A CA 1
ATOM 726 C C . ASN A 1 90 ? -14.398 -9.718 16.114 1.00 92.81 90 ASN A C 1
ATOM 728 O O . ASN A 1 90 ? -13.956 -8.806 16.818 1.00 92.81 90 ASN A O 1
ATOM 732 N N . LYS A 1 91 ? -15.688 -9.768 15.758 1.00 89.44 91 LYS A N 1
ATOM 733 C CA . LYS A 1 91 ? -16.659 -8.678 15.972 1.00 89.44 91 LYS A CA 1
ATOM 734 C C . LYS A 1 91 ? -16.847 -8.218 17.426 1.00 89.44 91 LYS A C 1
ATOM 736 O O . LYS A 1 91 ? -17.328 -7.098 17.626 1.00 89.44 91 LYS A O 1
ATOM 741 N N . LYS A 1 92 ? -16.506 -9.047 18.424 1.00 91.88 92 LYS A N 1
ATOM 742 C CA . LYS A 1 92 ? -16.630 -8.708 19.856 1.00 91.88 92 LYS A CA 1
ATOM 743 C C . LYS A 1 92 ? -15.518 -7.777 20.337 1.00 91.88 92 LYS A C 1
ATOM 745 O O . LYS A 1 92 ? -15.673 -7.145 21.376 1.00 91.88 92 LYS A O 1
ATOM 750 N N . HIS A 1 93 ? -14.431 -7.648 19.579 1.00 93.69 93 HIS A N 1
ATOM 751 C CA . HIS A 1 93 ? -13.363 -6.719 19.912 1.00 93.69 93 HIS A CA 1
ATOM 752 C C . HIS A 1 93 ? -13.865 -5.270 19.952 1.00 93.69 93 HIS A C 1
ATOM 754 O O . HIS A 1 93 ? -14.785 -4.863 19.227 1.00 93.69 93 HIS A O 1
ATOM 760 N N . THR A 1 94 ? -13.237 -4.483 20.823 1.00 95.75 94 THR A N 1
ATOM 761 C CA . THR A 1 94 ? -13.438 -3.034 20.916 1.00 95.75 94 THR A CA 1
ATOM 762 C C . THR A 1 94 ? -12.848 -2.330 19.694 1.00 95.75 94 THR A C 1
ATOM 764 O O . THR A 1 94 ? -12.070 -2.916 18.933 1.00 95.75 94 THR A O 1
ATOM 767 N N . ALA A 1 95 ? -13.187 -1.056 19.491 1.00 96.19 95 ALA A N 1
ATOM 768 C CA . ALA A 1 95 ? -12.562 -0.252 18.445 1.00 96.19 95 ALA A CA 1
ATOM 769 C C . ALA A 1 95 ? -11.043 -0.148 18.642 1.00 96.19 95 ALA A C 1
ATOM 771 O O . ALA A 1 95 ? -10.299 -0.313 17.681 1.00 96.19 95 ALA A O 1
ATOM 772 N N . HIS A 1 96 ? -10.578 0.026 19.883 1.00 95.81 96 HIS A N 1
ATOM 773 C CA . HIS A 1 96 ? -9.151 0.015 20.204 1.00 95.81 96 HIS A CA 1
ATOM 774 C C . HIS A 1 96 ? -8.473 -1.306 19.823 1.00 95.81 96 HIS A C 1
ATOM 776 O O . HIS A 1 96 ? -7.466 -1.306 19.117 1.00 95.81 96 HIS A O 1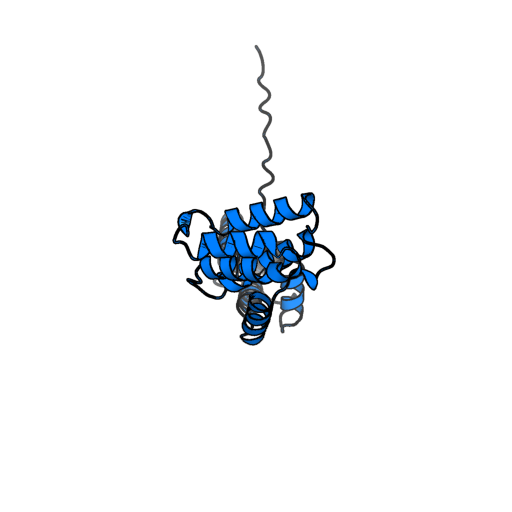
ATOM 782 N N . ALA A 1 97 ? -9.039 -2.443 20.238 1.00 94.81 97 ALA A N 1
ATOM 783 C CA . ALA A 1 97 ? -8.476 -3.748 19.902 1.00 94.81 97 ALA A CA 1
ATOM 784 C C . ALA A 1 97 ? -8.480 -3.998 18.383 1.00 94.81 97 ALA A C 1
ATOM 786 O O . ALA A 1 97 ? -7.514 -4.538 17.850 1.00 94.81 97 ALA A O 1
ATOM 787 N N . THR A 1 98 ? -9.517 -3.529 17.681 1.00 97.06 98 THR A N 1
ATOM 788 C CA . THR A 1 98 ? -9.598 -3.560 16.211 1.00 97.06 98 THR A CA 1
ATOM 789 C C . THR A 1 98 ? -8.492 -2.718 15.575 1.00 97.06 98 THR A C 1
ATOM 791 O O . THR A 1 98 ? -7.760 -3.216 14.729 1.00 97.06 98 THR A O 1
ATOM 794 N N . PHE A 1 99 ? -8.293 -1.477 16.027 1.00 95.12 99 PHE A N 1
ATOM 795 C CA . PHE A 1 99 ? -7.209 -0.615 15.550 1.00 95.12 99 PHE A CA 1
ATOM 796 C C . PHE A 1 99 ? -5.826 -1.245 15.775 1.00 95.12 99 PHE A C 1
ATOM 798 O O . PHE A 1 99 ? -4.978 -1.235 14.885 1.00 95.12 99 PHE A O 1
ATOM 805 N N . THR A 1 100 ? -5.603 -1.843 16.946 1.00 91.81 100 THR A N 1
ATOM 806 C CA . THR A 1 100 ? -4.353 -2.537 17.277 1.00 91.81 100 THR A CA 1
ATOM 807 C C . THR A 1 100 ? -4.151 -3.804 16.443 1.00 91.81 100 THR A C 1
ATOM 809 O O . THR A 1 100 ? -3.017 -4.123 16.092 1.00 91.81 100 THR A O 1
ATOM 812 N N . ALA A 1 101 ? -5.217 -4.532 16.104 1.00 93.19 101 ALA A N 1
ATOM 813 C CA . ALA A 1 101 ? -5.148 -5.678 15.199 1.00 93.19 101 ALA A CA 1
ATOM 814 C C . ALA A 1 101 ? -4.803 -5.241 13.765 1.00 93.19 101 ALA A C 1
ATOM 816 O O . ALA A 1 101 ? -3.856 -5.771 13.191 1.00 93.19 101 ALA A O 1
ATOM 817 N N . ILE A 1 102 ? -5.457 -4.193 13.245 1.00 94.06 102 ILE A N 1
ATOM 818 C CA . ILE A 1 102 ? -5.134 -3.591 11.938 1.00 94.06 102 ILE A CA 1
ATOM 819 C C . ILE A 1 102 ? -3.664 -3.150 11.903 1.00 94.06 102 ILE A C 1
ATOM 821 O O . ILE A 1 102 ? -2.924 -3.502 10.988 1.00 94.06 102 ILE A O 1
ATOM 825 N N . LYS A 1 103 ? -3.201 -2.437 12.939 1.00 89.12 103 LYS A N 1
ATOM 826 C CA . LYS A 1 103 ? -1.794 -2.029 13.067 1.00 89.12 103 LYS A CA 1
ATOM 827 C C . LYS A 1 103 ? -0.845 -3.224 12.997 1.00 89.12 103 LYS A C 1
ATOM 829 O O . LYS A 1 103 ? 0.211 -3.113 12.383 1.00 89.12 103 LYS A O 1
ATOM 834 N N . ARG A 1 104 ? -1.193 -4.338 13.649 1.00 85.75 104 ARG A N 1
ATOM 835 C CA . ARG A 1 104 ? -0.384 -5.562 13.629 1.00 85.75 104 ARG A CA 1
ATOM 836 C C . ARG A 1 104 ? -0.306 -6.133 12.219 1.00 85.75 104 ARG A C 1
ATOM 838 O O . ARG A 1 104 ? 0.802 -6.285 11.730 1.00 85.75 104 ARG A O 1
ATOM 845 N N . VAL A 1 105 ? -1.433 -6.382 11.553 1.00 88.69 105 VAL A N 1
ATOM 846 C CA . VAL A 1 105 ? -1.426 -7.005 10.213 1.00 88.69 105 VAL A CA 1
ATOM 847 C C . VAL A 1 105 ? -0.785 -6.125 9.147 1.00 88.69 105 VAL A C 1
ATOM 849 O O . VAL A 1 105 ? -0.102 -6.632 8.269 1.00 88.69 105 VAL A O 1
ATOM 852 N N . VAL A 1 106 ? -0.918 -4.803 9.261 1.00 85.50 106 VAL A N 1
ATOM 853 C CA . VAL A 1 106 ? -0.272 -3.871 8.331 1.00 85.50 106 VAL A CA 1
ATOM 854 C C . VAL A 1 106 ? 1.236 -3.801 8.549 1.00 85.50 106 VAL A C 1
ATOM 856 O O . VAL A 1 106 ? 1.981 -3.680 7.586 1.00 85.50 106 VAL A O 1
ATOM 859 N N . LYS A 1 107 ? 1.706 -3.880 9.798 1.00 71.31 107 LYS A N 1
ATOM 860 C CA . LYS A 1 107 ? 3.143 -3.827 10.112 1.00 71.31 107 LYS A CA 1
ATOM 861 C C . LYS A 1 107 ? 3.853 -5.170 9.984 1.00 71.31 107 LYS A C 1
ATOM 863 O O . LYS A 1 107 ? 5.077 -5.195 9.972 1.00 71.31 107 LYS A O 1
ATOM 868 N N . LYS A 1 108 ? 3.111 -6.271 9.915 1.00 68.94 108 LYS A N 1
ATOM 869 C CA . LYS A 1 108 ? 3.641 -7.633 9.824 1.00 68.94 108 LYS A CA 1
ATOM 870 C C . LYS A 1 108 ? 3.869 -8.036 8.364 1.00 68.94 108 LYS A C 1
ATOM 872 O O . LYS A 1 108 ? 3.479 -9.129 7.977 1.00 68.94 108 LYS A O 1
ATOM 877 N N . VAL A 1 109 ? 4.479 -7.155 7.568 1.00 71.75 109 VAL A N 1
ATOM 878 C CA . VAL A 1 109 ? 5.107 -7.605 6.321 1.00 71.75 109 VAL A CA 1
ATOM 879 C C . VAL A 1 109 ? 6.262 -8.500 6.740 1.00 71.75 109 VAL A C 1
ATOM 881 O O . VAL A 1 109 ? 7.157 -8.059 7.462 1.00 71.75 109 VAL A O 1
ATOM 884 N N . S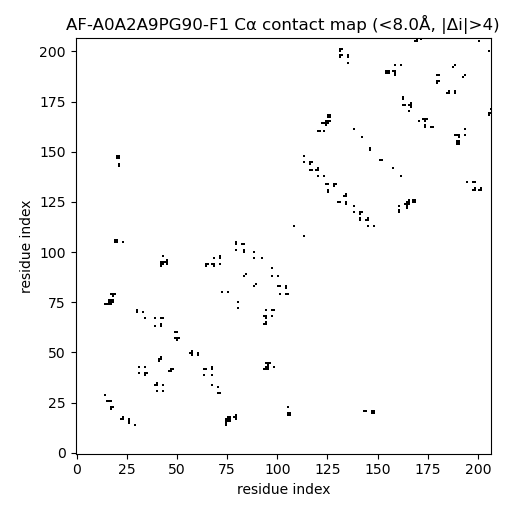ER A 1 110 ? 6.192 -9.775 6.387 1.00 73.94 110 SER A N 1
ATOM 885 C CA . SER A 1 110 ? 7.233 -10.732 6.736 1.00 73.94 110 SER A CA 1
ATOM 886 C C . SER A 1 110 ? 8.539 -10.393 6.016 1.00 73.94 110 SER A C 1
ATOM 888 O O . SER A 1 110 ? 8.539 -9.877 4.897 1.00 73.94 110 SER A O 1
ATOM 890 N N . GLU A 1 111 ? 9.674 -10.717 6.640 1.00 76.81 111 GLU A N 1
ATOM 891 C CA . GLU A 1 111 ? 10.980 -10.624 5.972 1.00 76.81 111 GLU A CA 1
ATOM 892 C C . GLU A 1 111 ? 10.999 -11.428 4.667 1.00 76.81 111 GLU A C 1
ATOM 894 O O . GLU A 1 111 ? 11.656 -11.031 3.708 1.00 76.81 111 GLU A O 1
ATOM 899 N N . GLU A 1 112 ? 10.231 -12.519 4.612 1.00 82.00 112 GL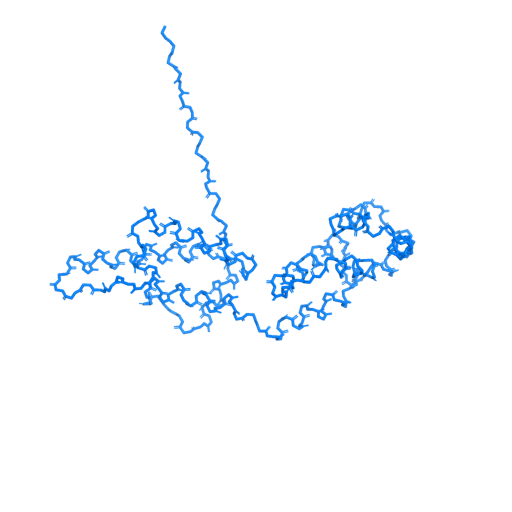U A N 1
ATOM 900 C CA . GLU A 1 112 ? 10.047 -13.316 3.406 1.00 82.00 112 GLU A CA 1
ATOM 901 C C . GLU A 1 112 ? 9.372 -12.524 2.286 1.00 82.00 112 GLU A C 1
ATOM 903 O O . GLU A 1 112 ? 9.916 -12.468 1.191 1.00 82.00 112 GLU A O 1
ATOM 908 N N . GLU A 1 113 ? 8.252 -11.847 2.552 1.00 83.56 113 GLU A N 1
ATOM 909 C CA . GLU A 1 113 ? 7.564 -11.021 1.549 1.00 83.56 113 GLU A CA 1
ATOM 910 C C . GLU A 1 113 ? 8.463 -9.886 1.039 1.00 83.56 113 GLU A C 1
ATOM 912 O O . GLU A 1 113 ? 8.499 -9.607 -0.161 1.00 83.56 113 GLU A O 1
ATOM 917 N N . ILE A 1 114 ? 9.236 -9.250 1.928 1.00 86.50 114 ILE A N 1
ATOM 918 C CA . ILE A 1 114 ? 10.216 -8.220 1.540 1.00 86.50 114 ILE A CA 1
ATOM 919 C C . ILE A 1 114 ? 11.285 -8.837 0.639 1.00 86.50 114 ILE A C 1
ATOM 921 O O . ILE A 1 114 ? 11.626 -8.276 -0.405 1.00 86.50 114 ILE A O 1
ATOM 925 N N . ARG A 1 115 ? 11.817 -9.997 1.030 1.00 87.69 115 ARG A N 1
ATOM 926 C CA . ARG A 1 115 ? 12.854 -10.719 0.295 1.00 87.69 115 ARG A CA 1
ATOM 927 C C . ARG A 1 115 ? 12.364 -11.173 -1.075 1.00 87.69 115 ARG A C 1
ATOM 929 O O . ARG A 1 115 ? 13.096 -11.010 -2.049 1.00 87.69 115 ARG A O 1
ATOM 936 N N . GLU A 1 116 ? 11.157 -11.719 -1.166 1.00 92.44 116 GLU A N 1
ATOM 937 C CA . GLU A 1 116 ? 10.530 -12.138 -2.419 1.00 92.44 116 GLU A CA 1
ATOM 938 C C . GLU A 1 116 ? 10.289 -10.949 -3.341 1.00 92.44 116 GLU A C 1
ATOM 940 O O . GLU A 1 116 ? 10.740 -10.984 -4.486 1.00 92.44 116 GLU A O 1
ATOM 945 N N . ALA A 1 117 ? 9.689 -9.865 -2.839 1.00 92.31 117 ALA A N 1
ATOM 946 C CA . ALA A 1 117 ? 9.474 -8.656 -3.627 1.00 92.31 117 ALA A CA 1
ATOM 947 C C . ALA A 1 117 ? 10.799 -8.052 -4.112 1.00 92.31 117 ALA A C 1
ATOM 949 O O . ALA A 1 117 ? 10.919 -7.682 -5.277 1.00 92.31 117 ALA A O 1
ATOM 950 N N . THR A 1 118 ? 11.821 -8.007 -3.252 1.00 93.19 118 THR A N 1
ATOM 951 C CA . THR A 1 118 ? 13.159 -7.497 -3.594 1.00 93.19 118 THR A CA 1
ATOM 952 C C . THR A 1 118 ? 13.834 -8.367 -4.653 1.00 93.19 118 THR A C 1
ATOM 954 O O . THR A 1 118 ? 14.371 -7.856 -5.638 1.00 93.19 118 THR A O 1
ATOM 957 N N . ARG A 1 119 ? 13.774 -9.695 -4.492 1.00 95.94 119 ARG A N 1
ATOM 958 C CA . ARG A 1 119 ? 14.301 -10.658 -5.467 1.00 95.94 119 ARG A CA 1
ATOM 959 C C . ARG A 1 119 ? 13.590 -10.522 -6.808 1.00 95.94 119 ARG A C 1
ATOM 961 O O . ARG A 1 119 ? 14.247 -10.532 -7.848 1.00 95.94 119 ARG A O 1
ATOM 968 N N . GLU A 1 120 ? 12.267 -10.404 -6.789 1.00 96.94 120 GLU A N 1
ATOM 969 C CA . GLU A 1 120 ? 11.475 -10.208 -7.997 1.00 96.94 120 GLU A CA 1
ATOM 970 C C . GLU A 1 120 ? 11.832 -8.885 -8.669 1.00 96.94 120 GLU A C 1
ATOM 972 O O . GLU A 1 120 ? 12.082 -8.877 -9.870 1.00 96.94 120 GLU A O 1
ATOM 977 N N . PHE A 1 121 ? 11.927 -7.797 -7.905 1.00 97.31 121 PHE A N 1
ATOM 978 C CA . PHE A 1 121 ? 12.258 -6.473 -8.413 1.00 97.31 121 PHE A CA 1
ATOM 979 C C . PHE A 1 121 ? 13.588 -6.465 -9.160 1.00 97.31 121 PHE A C 1
ATOM 981 O O . PHE A 1 121 ? 13.615 -6.143 -10.342 1.00 97.31 121 PHE A O 1
ATOM 988 N N . PHE A 1 122 ? 14.678 -6.916 -8.538 1.00 96.25 122 PHE A N 1
ATOM 989 C CA . PHE A 1 122 ? 15.982 -6.958 -9.211 1.00 96.25 122 PHE A CA 1
ATOM 990 C C . PHE A 1 122 ? 16.063 -8.027 -10.318 1.00 96.25 122 PHE A C 1
ATOM 992 O O . PHE A 1 122 ? 16.896 -7.941 -11.225 1.00 96.25 122 PHE A O 1
ATOM 999 N N . GLY A 1 123 ? 15.189 -9.036 -10.276 1.00 95.75 123 GLY A N 1
ATOM 1000 C CA . GLY A 1 123 ? 15.098 -10.108 -11.266 1.00 95.75 123 GLY A CA 1
ATOM 1001 C C . GLY A 1 123 ? 14.122 -9.849 -12.418 1.00 95.75 123 GLY A C 1
ATOM 1002 O O . GLY A 1 123 ? 14.065 -10.661 -13.351 1.00 95.75 123 GLY A O 1
ATOM 1003 N N . ILE A 1 124 ? 13.348 -8.762 -12.377 1.00 97.12 124 ILE A N 1
ATOM 1004 C CA . ILE A 1 124 ? 12.253 -8.516 -13.315 1.00 97.12 124 ILE A CA 1
ATOM 1005 C C . ILE A 1 124 ? 12.787 -8.306 -14.737 1.00 97.12 124 ILE A C 1
ATOM 1007 O O . ILE A 1 124 ? 13.824 -7.679 -14.962 1.00 97.12 124 ILE A O 1
ATOM 1011 N N . LYS A 1 125 ? 12.087 -8.865 -15.731 1.00 97.25 125 LYS A N 1
ATOM 1012 C CA . LYS A 1 125 ? 12.437 -8.740 -17.153 1.00 97.25 125 LYS A CA 1
ATOM 1013 C C . LYS A 1 125 ? 11.185 -8.486 -17.978 1.00 97.25 125 LYS A C 1
ATOM 1015 O O . LYS A 1 125 ? 10.234 -9.253 -17.869 1.00 97.25 125 LYS A O 1
ATOM 1020 N N . ALA A 1 126 ? 11.217 -7.485 -18.855 1.00 95.50 126 ALA A N 1
ATOM 1021 C CA . ALA A 1 126 ? 10.055 -7.079 -19.648 1.00 95.50 126 ALA A CA 1
ATOM 1022 C C . ALA A 1 126 ? 9.521 -8.204 -20.555 1.00 95.50 126 ALA A C 1
ATOM 1024 O O . ALA A 1 126 ? 8.317 -8.389 -20.659 1.00 95.50 126 ALA A O 1
ATOM 1025 N N . HIS A 1 127 ? 10.404 -9.034 -21.123 1.00 94.69 127 HIS A N 1
ATOM 1026 C CA . HIS A 1 127 ? 10.013 -10.154 -21.996 1.00 94.69 127 HIS A CA 1
ATOM 1027 C C . HIS A 1 127 ? 9.252 -11.292 -21.289 1.00 94.69 127 HIS A C 1
ATOM 1029 O O . HIS A 1 127 ? 8.827 -12.228 -21.958 1.00 94.69 127 HIS A O 1
ATOM 1035 N N . LYS A 1 128 ? 9.153 -11.276 -19.953 1.00 96.00 128 LYS A N 1
ATOM 1036 C CA . LYS A 1 128 ? 8.360 -12.254 -19.189 1.00 96.00 128 LYS A CA 1
ATOM 1037 C C . LYS A 1 128 ? 6.887 -11.850 -19.058 1.00 96.00 128 LYS A C 1
ATOM 1039 O O . LYS A 1 128 ? 6.108 -12.609 -18.493 1.00 96.00 128 LYS A O 1
ATOM 1044 N N . TYR A 1 129 ? 6.519 -10.669 -19.547 1.00 95.50 129 TYR A N 1
ATOM 1045 C CA . TYR A 1 129 ? 5.167 -10.127 -19.484 1.00 95.50 129 TYR A CA 1
ATOM 1046 C C . TYR A 1 129 ? 4.531 -10.132 -20.872 1.00 95.50 129 TYR A C 1
ATOM 1048 O O . TYR A 1 129 ? 5.234 -10.099 -21.880 1.00 95.50 129 TYR A O 1
ATOM 1056 N N . ALA A 1 130 ? 3.197 -10.165 -20.912 1.00 92.88 130 ALA A N 1
ATOM 1057 C CA . ALA A 1 130 ? 2.436 -10.147 -22.161 1.00 92.88 130 ALA A CA 1
ATOM 1058 C C . ALA A 1 130 ? 2.662 -8.853 -22.960 1.00 92.88 130 ALA A C 1
ATOM 1060 O O . ALA A 1 130 ? 2.755 -8.884 -24.184 1.00 92.88 130 ALA A O 1
ATOM 1061 N N . ASP A 1 131 ? 2.786 -7.725 -22.260 1.00 93.00 131 ASP A N 1
ATOM 1062 C CA . ASP A 1 131 ? 3.043 -6.419 -22.845 1.00 93.00 131 ASP A CA 1
ATOM 1063 C C . ASP A 1 131 ? 3.844 -5.518 -21.890 1.00 93.00 131 ASP A C 1
ATOM 1065 O O . ASP A 1 131 ? 4.010 -5.789 -20.692 1.00 93.00 131 ASP A O 1
ATOM 1069 N N . LEU A 1 132 ? 4.379 -4.432 -22.449 1.00 92.94 132 LEU A N 1
ATOM 1070 C CA . LEU A 1 132 ? 5.193 -3.478 -21.709 1.00 92.94 132 LEU A CA 1
ATOM 1071 C C . LEU A 1 132 ? 4.388 -2.684 -20.650 1.00 92.94 132 LEU A C 1
ATOM 1073 O O . LEU A 1 132 ? 4.921 -2.507 -19.555 1.00 92.94 132 LEU A O 1
ATOM 1077 N N . PRO A 1 133 ? 3.121 -2.270 -20.875 1.00 94.25 133 PRO A N 1
ATOM 1078 C CA . PRO A 1 133 ? 2.279 -1.690 -19.822 1.00 94.25 133 PRO A CA 1
ATOM 1079 C C . PRO A 1 133 ? 2.140 -2.565 -18.567 1.00 94.25 133 PRO A C 1
ATOM 1081 O O . PRO A 1 133 ? 2.244 -2.062 -17.447 1.00 94.25 133 PRO A O 1
ATOM 1084 N N . THR A 1 134 ? 1.934 -3.874 -18.733 1.00 93.56 134 THR A N 1
ATOM 1085 C CA . THR A 1 134 ? 1.809 -4.830 -17.623 1.00 93.56 134 THR A CA 1
ATOM 1086 C C . THR A 1 134 ? 3.122 -4.939 -16.854 1.00 93.56 134 THR A C 1
ATOM 1088 O O . THR A 1 134 ? 3.122 -4.905 -15.622 1.00 93.56 134 THR A O 1
ATOM 1091 N N . PHE A 1 135 ? 4.247 -4.993 -17.571 1.00 96.56 135 PHE A N 1
ATOM 1092 C CA . PHE A 1 135 ? 5.579 -4.935 -16.971 1.00 96.56 135 PHE A CA 1
ATOM 1093 C C . PHE A 1 135 ? 5.794 -3.649 -16.154 1.00 96.56 135 PHE A C 1
ATOM 1095 O O . PHE A 1 135 ? 6.212 -3.736 -15.001 1.00 96.56 135 PHE A O 1
ATOM 1102 N N . ILE A 1 136 ? 5.483 -2.471 -16.716 1.00 95.06 136 ILE A N 1
ATOM 1103 C CA . ILE A 1 136 ? 5.675 -1.172 -16.046 1.00 95.06 136 ILE A CA 1
ATOM 1104 C C . ILE A 1 136 ? 4.872 -1.123 -14.742 1.00 95.06 136 ILE A C 1
ATOM 1106 O O . ILE A 1 136 ? 5.431 -0.825 -13.689 1.00 95.06 136 ILE A O 1
ATOM 1110 N N . ARG A 1 137 ? 3.592 -1.515 -14.782 1.00 92.62 137 ARG A N 1
ATOM 1111 C CA . ARG A 1 137 ? 2.735 -1.555 -13.586 1.00 92.62 137 ARG A CA 1
ATOM 1112 C C . ARG A 1 137 ? 3.296 -2.468 -12.500 1.00 92.62 137 ARG A C 1
ATOM 1114 O O . ARG A 1 137 ? 3.258 -2.108 -11.325 1.00 92.62 137 ARG A O 1
ATOM 1121 N N . ARG A 1 138 ? 3.819 -3.645 -12.868 1.00 95.06 138 ARG A N 1
ATOM 1122 C CA . ARG A 1 138 ? 4.422 -4.571 -11.897 1.00 95.06 138 ARG A CA 1
ATOM 1123 C C . ARG A 1 138 ? 5.723 -4.017 -11.318 1.00 95.06 138 ARG A C 1
ATOM 1125 O O . ARG A 1 138 ? 5.926 -4.119 -10.112 1.00 95.06 138 ARG A O 1
ATOM 1132 N N . LEU A 1 139 ? 6.561 -3.396 -12.148 1.00 96.06 139 LEU A N 1
ATOM 1133 C CA . LEU A 1 139 ? 7.789 -2.731 -11.716 1.00 96.06 139 LEU A CA 1
ATOM 1134 C C . LEU A 1 139 ? 7.498 -1.611 -10.702 1.00 96.06 139 LEU A C 1
ATOM 1136 O O . LEU A 1 139 ? 8.137 -1.556 -9.652 1.00 96.06 139 LEU A O 1
ATOM 1140 N N . GLU A 1 140 ? 6.516 -0.752 -10.986 1.00 93.25 140 GLU A N 1
ATOM 1141 C CA . GLU A 1 140 ? 6.084 0.316 -10.076 1.00 93.25 140 GLU A CA 1
ATOM 1142 C C . GLU A 1 140 ? 5.502 -0.240 -8.772 1.00 93.25 140 GLU A C 1
ATOM 1144 O O . GLU A 1 140 ? 5.838 0.255 -7.699 1.00 93.25 140 GLU A O 1
ATOM 1149 N N . LEU A 1 141 ? 4.679 -1.293 -8.844 1.00 89.38 141 LEU A N 1
ATOM 1150 C CA . LEU A 1 141 ? 4.129 -1.965 -7.663 1.00 89.38 141 LEU A CA 1
ATOM 1151 C C . LEU A 1 141 ? 5.224 -2.502 -6.739 1.00 89.38 141 LEU A C 1
ATOM 1153 O O . LEU A 1 141 ? 5.195 -2.237 -5.539 1.00 89.38 141 LEU A O 1
ATOM 1157 N N . LEU A 1 142 ? 6.190 -3.237 -7.297 1.00 92.38 142 LEU A N 1
ATOM 1158 C CA . LEU A 1 142 ? 7.304 -3.797 -6.534 1.00 92.38 142 LEU A CA 1
ATOM 1159 C C . LEU A 1 142 ? 8.147 -2.692 -5.898 1.00 92.38 142 LEU A C 1
ATOM 1161 O O . LEU A 1 142 ? 8.445 -2.765 -4.710 1.00 92.38 142 LEU A O 1
ATOM 1165 N N . TRP A 1 143 ? 8.478 -1.644 -6.657 1.00 93.31 143 TRP A N 1
ATOM 1166 C CA . TRP A 1 143 ? 9.224 -0.510 -6.118 1.00 93.31 143 TRP A CA 1
ATOM 1167 C C . TRP A 1 143 ? 8.490 0.171 -4.976 1.00 93.31 143 TRP A C 1
ATOM 1169 O O . TRP A 1 143 ? 9.065 0.343 -3.909 1.00 93.31 143 TRP A O 1
ATOM 1179 N N . ASN A 1 144 ? 7.220 0.521 -5.187 1.00 86.56 144 ASN A N 1
ATOM 1180 C CA . ASN A 1 144 ? 6.426 1.228 -4.193 1.00 86.56 144 ASN A CA 1
ATOM 1181 C C . ASN A 1 144 ? 6.278 0.410 -2.908 1.00 86.56 144 ASN A C 1
ATOM 1183 O O . ASN A 1 144 ? 6.239 0.997 -1.834 1.00 86.56 144 ASN A O 1
ATOM 1187 N N . PHE A 1 145 ? 6.217 -0.921 -3.003 1.00 85.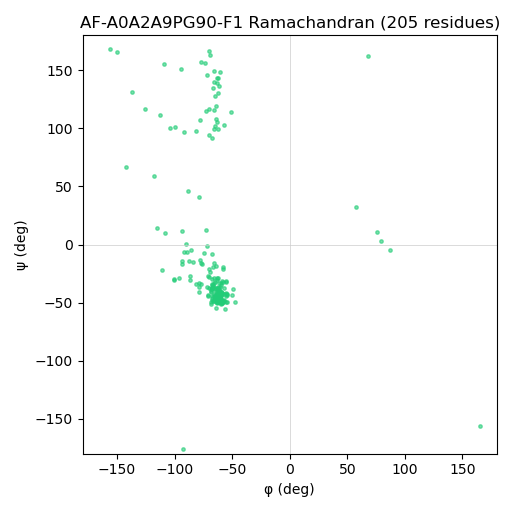31 145 PHE A N 1
ATOM 1188 C CA . PHE A 1 145 ? 6.237 -1.805 -1.840 1.00 85.31 145 PHE A CA 1
ATOM 1189 C C . PHE A 1 145 ? 7.603 -1.795 -1.137 1.00 85.31 145 PHE A C 1
ATOM 1191 O O . PHE A 1 145 ? 7.670 -1.558 0.066 1.00 85.31 145 PHE A O 1
ATOM 1198 N N . ILE A 1 146 ? 8.701 -1.995 -1.873 1.00 89.19 146 ILE A N 1
ATOM 1199 C CA . ILE A 1 146 ? 10.049 -2.084 -1.292 1.00 89.19 146 ILE A CA 1
ATOM 1200 C C . ILE A 1 146 ? 10.480 -0.746 -0.684 1.00 89.19 146 ILE A C 1
ATOM 1202 O O . ILE A 1 146 ? 10.903 -0.721 0.466 1.00 89.19 146 ILE A O 1
ATOM 1206 N N . SER A 1 147 ? 10.342 0.370 -1.407 1.00 85.75 147 SER A N 1
ATOM 1207 C CA . SER A 1 147 ? 10.767 1.707 -0.952 1.00 85.75 147 SER A CA 1
ATOM 1208 C C . SER A 1 147 ? 9.993 2.205 0.270 1.00 85.75 147 SER A C 1
ATOM 1210 O O . SER A 1 147 ? 10.385 3.154 0.937 1.00 85.75 147 SER A O 1
ATOM 1212 N N . CYS A 1 148 ? 8.845 1.592 0.522 1.00 79.19 148 CYS A N 1
ATOM 1213 C CA . CYS A 1 148 ? 7.965 1.865 1.642 1.00 79.19 148 CYS A CA 1
ATOM 1214 C C . CYS A 1 148 ? 8.342 1.071 2.898 1.00 79.19 148 CYS A C 1
ATOM 1216 O O . CYS A 1 148 ? 8.055 1.514 4.009 1.00 79.19 148 CYS A O 1
ATOM 1218 N N . VAL A 1 149 ? 8.965 -0.097 2.729 1.00 80.19 149 VAL A N 1
ATOM 1219 C CA . VAL A 1 149 ? 9.378 -0.968 3.835 1.00 80.19 149 VAL A CA 1
ATOM 1220 C C . VAL A 1 149 ? 10.872 -0.820 4.146 1.00 80.19 149 VAL A C 1
ATOM 1222 O O . VAL A 1 149 ? 11.274 -0.954 5.298 1.00 80.19 149 VAL A O 1
ATOM 1225 N N . ILE A 1 150 ? 11.692 -0.504 3.142 1.00 81.38 150 ILE A N 1
ATOM 1226 C CA . ILE A 1 150 ? 13.132 -0.265 3.264 1.00 81.38 150 ILE A CA 1
ATOM 1227 C C . ILE A 1 150 ? 13.385 1.243 3.184 1.00 81.38 150 ILE A C 1
ATOM 1229 O O . ILE A 1 150 ? 13.396 1.832 2.100 1.00 81.38 150 ILE A O 1
ATOM 1233 N N . GLU A 1 151 ? 13.587 1.870 4.342 1.00 76.00 151 GLU A N 1
ATOM 1234 C CA . GLU A 1 151 ? 13.862 3.305 4.428 1.00 76.00 151 GLU A CA 1
ATOM 1235 C C . GLU A 1 151 ? 15.179 3.680 3.730 1.00 76.00 151 GLU A C 1
ATOM 1237 O O . GLU A 1 151 ? 16.191 2.988 3.843 1.00 76.00 151 GLU A O 1
ATOM 1242 N N . GLY A 1 152 ? 15.170 4.809 3.016 1.00 76.44 152 GLY A N 1
ATOM 1243 C CA . GLY A 1 152 ? 16.369 5.379 2.399 1.00 76.44 152 GLY A CA 1
ATOM 1244 C C . GLY A 1 152 ? 16.853 4.680 1.126 1.00 76.44 152 GLY A C 1
ATOM 1245 O O . GLY A 1 152 ? 17.952 4.986 0.669 1.00 76.44 152 GLY A O 1
ATOM 1246 N N . LEU A 1 153 ? 16.065 3.771 0.537 1.00 84.00 153 LEU A N 1
ATOM 1247 C CA . LEU A 1 153 ? 16.437 3.095 -0.706 1.00 84.00 153 LEU A CA 1
ATOM 1248 C C . LEU A 1 153 ? 16.553 4.099 -1.879 1.00 84.00 153 LEU A C 1
ATOM 1250 O O . LEU A 1 153 ? 15.554 4.728 -2.237 1.00 84.00 153 LEU A O 1
ATOM 1254 N N . PRO A 1 154 ? 17.732 4.246 -2.518 1.00 88.75 154 PRO A N 1
ATOM 1255 C CA . PRO A 1 154 ? 17.920 5.218 -3.595 1.00 88.75 154 PRO A CA 1
ATOM 1256 C C . PRO A 1 154 ? 17.119 4.894 -4.861 1.00 88.75 154 PRO A C 1
ATOM 1258 O O . PRO A 1 154 ? 17.192 3.776 -5.377 1.00 88.75 154 PRO A O 1
ATOM 1261 N N . GLU A 1 155 ? 16.453 5.896 -5.449 1.00 90.38 155 GLU A N 1
ATOM 1262 C CA . GLU A 1 155 ? 15.726 5.748 -6.726 1.00 90.38 155 GLU A CA 1
ATOM 1263 C C . GLU A 1 155 ? 16.613 5.283 -7.890 1.00 90.38 155 GLU A C 1
ATOM 1265 O O . GLU A 1 155 ? 16.120 4.722 -8.868 1.00 90.38 155 GLU A O 1
ATOM 1270 N N . SER A 1 156 ? 17.935 5.436 -7.779 1.00 90.19 156 SER A N 1
ATOM 1271 C CA . SER A 1 156 ? 18.889 4.893 -8.746 1.00 90.19 156 SER A CA 1
ATOM 1272 C C . SER A 1 156 ? 18.738 3.384 -8.952 1.00 90.19 156 SER A C 1
ATOM 1274 O O . SER A 1 156 ? 18.930 2.907 -10.068 1.00 90.19 156 SER A O 1
ATOM 1276 N N . HIS A 1 157 ? 18.335 2.633 -7.919 1.00 92.44 157 HIS A N 1
ATOM 1277 C CA . HIS A 1 157 ? 18.057 1.202 -8.055 1.00 92.44 157 HIS A CA 1
ATOM 1278 C C . HIS A 1 157 ? 16.848 0.930 -8.947 1.00 92.44 157 HIS A C 1
ATOM 1280 O O . HIS A 1 157 ? 16.851 -0.047 -9.696 1.00 92.44 157 HIS A O 1
ATOM 1286 N N . PHE A 1 158 ? 15.834 1.799 -8.910 1.00 95.00 158 PHE A N 1
ATOM 1287 C CA . PHE A 1 158 ? 14.708 1.714 -9.831 1.00 95.00 158 PHE A CA 1
ATOM 1288 C C . PHE A 1 158 ? 15.145 1.914 -11.268 1.00 95.00 158 PHE A C 1
ATOM 1290 O O . PHE A 1 158 ? 14.826 1.099 -12.132 1.00 95.00 158 PHE A O 1
ATOM 1297 N N . VAL A 1 159 ? 15.906 2.975 -11.513 1.00 93.94 159 VAL A N 1
ATOM 1298 C CA . VAL A 1 159 ? 16.363 3.344 -12.852 1.00 93.94 159 VAL A CA 1
ATOM 1299 C C . VAL A 1 159 ? 17.234 2.238 -13.443 1.00 93.94 159 VAL A C 1
ATOM 1301 O O . VAL A 1 159 ? 16.974 1.768 -14.550 1.00 93.94 159 VAL A O 1
ATOM 1304 N N . GLU A 1 160 ? 18.213 1.750 -12.685 1.00 93.81 160 GLU A N 1
ATOM 1305 C CA . GLU A 1 160 ? 19.097 0.668 -13.119 1.00 93.81 160 GLU A CA 1
ATOM 1306 C C . GLU A 1 160 ? 18.330 -0.631 -13.418 1.00 93.81 160 GLU A C 1
ATOM 1308 O O . GLU A 1 160 ? 18.575 -1.290 -14.439 1.00 93.81 160 GLU A O 1
ATOM 1313 N N . THR A 1 161 ? 17.361 -0.975 -12.565 1.00 96.50 161 THR A N 1
ATOM 1314 C CA . THR A 1 161 ? 16.496 -2.148 -12.745 1.00 96.50 161 THR A CA 1
ATOM 1315 C C . THR A 1 161 ? 15.642 -2.008 -14.002 1.00 96.50 161 THR A C 1
ATOM 1317 O O . THR A 1 161 ? 15.616 -2.921 -14.829 1.00 96.50 161 THR A O 1
ATOM 1320 N N . ALA A 1 162 ? 15.001 -0.853 -14.198 1.00 96.25 162 ALA A N 1
ATOM 1321 C CA . ALA A 1 162 ? 14.174 -0.547 -15.361 1.00 96.25 162 ALA A CA 1
ATOM 1322 C C . ALA A 1 162 ? 14.961 -0.666 -16.676 1.00 96.25 162 ALA A C 1
ATOM 1324 O O . ALA A 1 162 ? 14.523 -1.353 -17.602 1.00 96.25 162 ALA A O 1
ATOM 1325 N N . ILE A 1 163 ? 16.154 -0.061 -16.732 1.00 95.12 163 ILE A N 1
ATOM 1326 C CA . ILE A 1 163 ? 17.059 -0.139 -17.887 1.00 95.12 163 ILE A CA 1
ATOM 1327 C C . ILE A 1 163 ? 17.432 -1.601 -18.150 1.00 95.12 163 ILE A C 1
ATOM 1329 O O . ILE A 1 163 ? 17.299 -2.104 -19.264 1.00 95.12 163 ILE A O 1
ATOM 1333 N N . THR A 1 164 ? 17.860 -2.325 -17.119 1.00 96.12 164 THR A N 1
ATOM 1334 C CA . THR A 1 164 ? 18.311 -3.716 -17.256 1.00 96.12 164 THR A CA 1
ATOM 1335 C C . THR A 1 164 ? 17.177 -4.676 -17.636 1.00 96.12 164 THR A C 1
ATOM 1337 O O . THR A 1 164 ? 17.410 -5.684 -18.311 1.00 96.12 164 THR A O 1
ATOM 1340 N N . ALA A 1 165 ? 15.941 -4.388 -17.235 1.00 96.75 165 ALA A N 1
ATOM 1341 C CA . ALA A 1 165 ? 14.785 -5.238 -17.489 1.00 96.75 165 ALA A CA 1
ATOM 1342 C C . ALA A 1 165 ? 14.353 -5.266 -18.964 1.00 96.75 165 ALA A C 1
ATOM 1344 O O . ALA A 1 165 ? 13.822 -6.288 -19.416 1.00 96.75 165 ALA A O 1
ATOM 1345 N N . ILE A 1 166 ? 14.608 -4.194 -19.724 1.00 96.38 166 ILE A N 1
ATOM 1346 C CA . ILE A 1 166 ? 14.214 -4.083 -21.139 1.00 96.38 166 ILE A CA 1
ATOM 1347 C C . ILE A 1 166 ? 15.258 -4.611 -22.129 1.00 96.38 166 ILE A C 1
ATOM 1349 O O . ILE A 1 166 ? 14.945 -4.725 -23.312 1.00 96.38 166 ILE A O 1
ATOM 1353 N N . ALA A 1 167 ? 16.454 -4.996 -21.667 1.00 95.88 167 ALA A N 1
ATOM 1354 C CA . ALA A 1 167 ? 17.602 -5.358 -22.510 1.00 95.88 167 ALA A CA 1
ATOM 1355 C C . ALA A 1 167 ? 17.291 -6.361 -23.635 1.00 95.88 167 ALA A C 1
ATOM 1357 O O . ALA A 1 167 ? 17.797 -6.227 -24.744 1.00 95.88 167 ALA A O 1
ATOM 1358 N N . LYS A 1 168 ? 16.430 -7.353 -23.370 1.00 92.50 168 LYS A N 1
ATOM 1359 C CA . LYS A 1 168 ? 16.041 -8.365 -24.368 1.00 92.50 168 LYS A CA 1
ATOM 1360 C C . LYS A 1 168 ? 14.948 -7.882 -25.329 1.00 92.50 168 LYS A C 1
ATOM 1362 O O . LYS A 1 168 ? 14.923 -8.306 -26.473 1.00 92.50 168 LYS A O 1
ATOM 1367 N N . THR A 1 169 ? 14.025 -7.047 -24.854 1.00 93.25 169 THR A N 1
ATOM 1368 C CA . THR A 1 169 ? 12.867 -6.570 -25.638 1.00 93.25 169 THR A CA 1
ATOM 1369 C C . THR A 1 169 ? 13.169 -5.332 -26.478 1.00 93.25 169 THR A C 1
ATOM 1371 O O . THR A 1 169 ? 12.550 -5.148 -27.514 1.00 93.25 16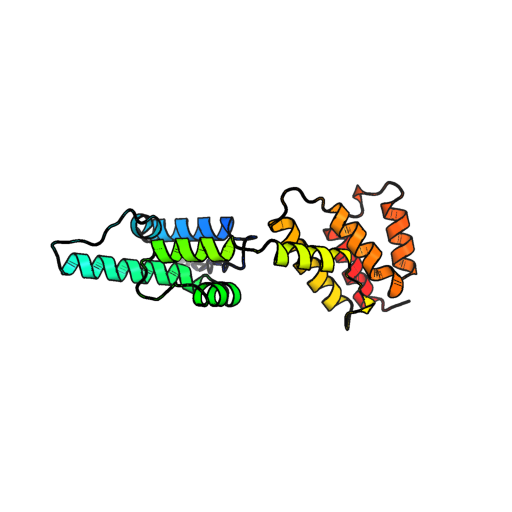9 THR A O 1
ATOM 1374 N N . HIS A 1 170 ? 14.085 -4.480 -26.007 1.00 93.38 170 HIS A N 1
ATOM 1375 C CA . HIS A 1 170 ? 14.411 -3.176 -26.587 1.00 93.38 170 HIS A CA 1
ATOM 1376 C C . HIS A 1 170 ? 15.933 -2.944 -26.486 1.00 93.38 170 HIS A C 1
ATOM 1378 O O . HIS A 1 170 ? 16.386 -2.108 -25.700 1.00 93.38 170 HIS A O 1
ATOM 1384 N N . PRO A 1 171 ? 16.757 -3.724 -27.211 1.00 94.50 171 PRO A N 1
ATOM 1385 C CA . PRO A 1 171 ? 18.216 -3.709 -27.056 1.00 94.50 171 PRO A CA 1
ATOM 1386 C C . PRO A 1 171 ? 18.858 -2.369 -27.453 1.0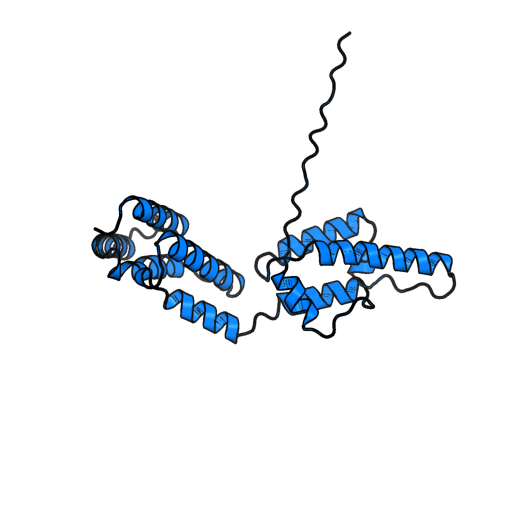0 94.50 171 PRO A C 1
ATOM 1388 O O . PRO A 1 171 ? 19.862 -1.968 -26.862 1.00 94.50 171 PRO A O 1
ATOM 1391 N N . VAL A 1 172 ? 18.281 -1.658 -28.429 1.00 93.56 172 VAL A N 1
ATOM 1392 C CA . VAL A 1 172 ? 18.760 -0.333 -28.861 1.00 93.56 172 VAL A CA 1
ATOM 1393 C C . VAL A 1 172 ? 18.523 0.709 -27.767 1.00 93.56 172 VAL A C 1
ATOM 1395 O O . VAL A 1 172 ? 19.451 1.420 -27.378 1.00 93.56 172 VAL A O 1
ATOM 1398 N N . ASP A 1 173 ? 17.304 0.767 -27.229 1.00 93.50 173 ASP A N 1
ATOM 1399 C CA . ASP A 1 173 ? 16.954 1.703 -26.158 1.00 93.50 173 ASP A CA 1
ATOM 1400 C C . ASP A 1 173 ? 17.689 1.365 -24.855 1.00 93.50 173 ASP A C 1
ATOM 1402 O O . ASP A 1 173 ? 18.165 2.267 -24.170 1.00 93.50 173 ASP A O 1
ATOM 1406 N N . HIS A 1 174 ? 17.867 0.076 -24.542 1.00 94.38 174 HIS A N 1
ATOM 1407 C CA . HIS A 1 174 ? 18.691 -0.381 -23.417 1.00 94.38 174 HIS A CA 1
ATOM 1408 C C . HIS A 1 174 ? 20.119 0.157 -23.493 1.00 94.38 174 HIS A C 1
ATOM 1410 O O . HIS A 1 174 ? 20.598 0.721 -22.510 1.00 94.38 174 HIS A O 1
ATOM 1416 N N . ARG A 1 175 ? 20.782 0.018 -24.648 1.00 93.56 175 ARG A N 1
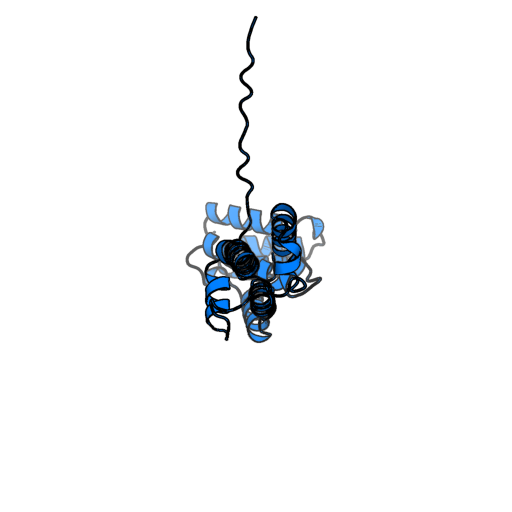ATOM 1417 C CA . ARG A 1 175 ? 22.149 0.516 -24.846 1.00 93.56 175 ARG A CA 1
ATOM 1418 C C . ARG A 1 175 ? 22.219 2.026 -24.650 1.00 93.56 175 ARG A C 1
ATOM 1420 O O . ARG A 1 175 ? 23.020 2.497 -23.850 1.00 93.56 175 ARG A O 1
ATOM 1427 N N . ARG A 1 176 ? 21.319 2.765 -25.304 1.00 90.81 176 ARG A N 1
ATOM 1428 C CA . ARG A 1 176 ? 21.246 4.227 -25.199 1.00 90.81 176 ARG A CA 1
ATOM 1429 C C . ARG A 1 176 ? 21.029 4.689 -23.758 1.00 90.81 176 ARG A C 1
ATOM 1431 O O . ARG A 1 176 ? 21.707 5.598 -23.291 1.00 90.81 176 ARG A O 1
ATOM 1438 N N . LEU A 1 177 ? 20.074 4.086 -23.054 1.00 91.56 177 LEU A N 1
ATOM 1439 C CA . LEU A 1 177 ? 19.778 4.441 -21.668 1.00 91.56 177 LEU A CA 1
ATOM 1440 C C . LEU A 1 177 ? 20.941 4.095 -20.736 1.00 91.56 177 LEU A C 1
ATOM 1442 O O . LEU A 1 177 ? 21.221 4.858 -19.816 1.00 91.56 177 LEU A O 1
ATOM 1446 N N . ARG A 1 178 ? 21.636 2.978 -20.981 1.00 92.00 178 ARG A N 1
ATOM 1447 C CA . ARG A 1 178 ? 22.823 2.589 -20.214 1.00 92.00 178 ARG A CA 1
ATOM 1448 C C . ARG A 1 178 ? 23.971 3.578 -20.402 1.00 92.00 178 ARG A C 1
ATOM 1450 O O . ARG A 1 178 ? 24.532 4.026 -19.412 1.00 92.00 178 ARG A O 1
ATOM 1457 N N . GLU A 1 179 ? 24.245 3.988 -21.637 1.00 89.56 179 GLU A N 1
ATOM 1458 C CA . GLU A 1 179 ? 25.241 5.025 -21.938 1.00 89.56 179 GLU A CA 1
ATOM 1459 C C . GLU A 1 179 ? 24.894 6.358 -21.255 1.00 89.56 179 GLU A C 1
ATOM 1461 O O . GLU A 1 179 ? 25.756 6.988 -20.645 1.00 89.56 179 GLU A O 1
ATOM 1466 N N . MET A 1 180 ? 23.619 6.767 -21.287 1.00 86.25 180 MET A N 1
ATOM 1467 C CA . MET A 1 180 ? 23.148 7.970 -20.585 1.00 86.25 180 MET A CA 1
ATOM 1468 C C . MET A 1 180 ? 23.308 7.867 -19.059 1.00 86.25 180 MET A C 1
ATOM 1470 O O . MET A 1 180 ? 23.653 8.855 -18.411 1.00 86.25 180 MET A O 1
ATOM 1474 N N . TRP A 1 181 ? 23.058 6.684 -18.492 1.00 86.12 181 TRP A N 1
ATOM 1475 C CA . TRP A 1 181 ? 23.156 6.414 -17.056 1.00 86.12 181 TRP A CA 1
ATOM 1476 C C . TRP A 1 181 ? 24.605 6.385 -16.548 1.00 86.12 181 TRP A C 1
ATOM 1478 O O . TRP A 1 181 ? 24.916 6.956 -15.500 1.00 86.12 181 TRP A O 1
ATOM 1488 N N . GLU A 1 182 ? 25.499 5.739 -17.297 1.00 84.62 182 GLU A N 1
ATOM 1489 C CA . GLU A 1 182 ? 26.917 5.581 -16.954 1.00 84.62 182 GLU A CA 1
ATOM 1490 C C . GLU A 1 182 ? 27.732 6.847 -17.263 1.00 84.62 182 GLU A C 1
ATOM 1492 O O . GLU A 1 182 ? 28.633 7.199 -16.504 1.00 84.62 182 GLU A O 1
ATOM 1497 N N . GLY A 1 183 ? 27.370 7.590 -18.315 1.00 75.62 183 GLY A N 1
ATOM 1498 C CA . GLY A 1 183 ? 28.068 8.791 -18.793 1.00 75.62 183 GLY A CA 1
ATOM 1499 C C . GLY A 1 183 ? 27.925 10.053 -17.929 1.00 75.62 183 GLY A C 1
ATOM 1500 O O . GLY A 1 183 ? 28.262 11.141 -18.386 1.00 75.62 183 GLY A O 1
ATOM 1501 N N . GLY A 1 184 ? 27.415 9.951 -16.698 1.00 62.56 184 GLY A N 1
ATOM 1502 C CA . GLY A 1 184 ? 27.360 11.068 -15.743 1.00 62.56 184 GLY A CA 1
ATOM 1503 C C . GLY A 1 184 ? 26.129 11.980 -15.842 1.00 62.56 184 GLY A C 1
ATOM 1504 O O . GLY A 1 184 ? 25.922 12.795 -14.946 1.00 62.56 184 GLY A O 1
ATOM 1505 N N . ASN A 1 185 ? 25.237 11.787 -16.821 1.00 57.56 185 ASN A N 1
ATOM 1506 C CA . ASN A 1 185 ? 23.939 12.481 -16.919 1.00 57.56 185 ASN A CA 1
ATOM 1507 C C . ASN A 1 185 ? 22.868 11.879 -15.983 1.00 57.56 185 ASN A C 1
ATOM 1509 O O . ASN A 1 185 ? 21.695 11.739 -16.333 1.00 57.56 185 ASN A O 1
ATOM 1513 N N . LYS A 1 186 ? 23.257 11.524 -14.752 1.00 53.56 186 LYS A N 1
ATOM 1514 C CA . LYS A 1 186 ? 22.369 10.872 -13.773 1.00 53.56 186 LYS A CA 1
ATOM 1515 C C . LYS A 1 186 ? 21.169 11.742 -13.382 1.00 53.56 186 LYS A C 1
ATOM 1517 O O . LYS A 1 186 ? 20.104 11.202 -13.118 1.00 53.56 186 LYS A O 1
ATOM 1522 N N . GLN A 1 187 ? 21.311 13.072 -13.424 1.00 51.50 187 GLN A N 1
ATOM 1523 C CA . GLN A 1 187 ? 20.217 14.021 -13.162 1.00 51.50 187 GLN A CA 1
ATOM 1524 C C . GLN A 1 187 ? 19.093 13.980 -14.214 1.00 51.50 187 GLN A C 1
ATOM 1526 O O . GLN A 1 187 ? 18.010 14.491 -13.963 1.00 51.50 187 GLN A O 1
ATOM 1531 N N . THR A 1 188 ? 19.312 13.390 -15.395 1.00 59.12 188 THR A N 1
ATOM 1532 C CA . THR A 1 188 ? 18.301 13.355 -16.470 1.00 59.12 188 THR A CA 1
ATOM 1533 C C . THR A 1 188 ? 17.437 12.088 -16.445 1.00 59.12 188 THR A C 1
ATOM 1535 O O . THR A 1 188 ? 16.398 12.035 -17.102 1.00 59.12 188 THR A O 1
ATOM 1538 N N . LEU A 1 189 ? 17.849 11.060 -15.698 1.00 73.00 189 LEU A N 1
ATOM 1539 C CA . LEU A 1 189 ? 17.179 9.761 -15.624 1.00 73.00 189 LEU A CA 1
ATOM 1540 C C . LEU A 1 189 ? 16.687 9.489 -14.202 1.00 73.00 189 LEU A C 1
ATOM 1542 O O . LEU A 1 189 ? 17.073 8.510 -13.576 1.00 73.00 189 LEU A O 1
ATOM 1546 N N . GLU A 1 190 ? 15.828 10.367 -13.694 1.00 85.88 190 GLU A N 1
ATOM 1547 C CA . GLU A 1 190 ? 15.050 10.103 -12.480 1.00 85.88 190 GLU A CA 1
ATOM 1548 C C . GLU A 1 190 ? 13.988 9.019 -12.730 1.00 85.88 190 GLU A C 1
ATOM 1550 O O . GLU A 1 190 ? 13.625 8.734 -13.881 1.00 85.88 190 GLU A O 1
ATOM 1555 N N . LYS A 1 191 ? 13.446 8.441 -11.650 1.00 87.94 191 LYS A N 1
ATOM 1556 C CA . LYS A 1 191 ? 12.391 7.414 -11.698 1.00 87.94 191 LYS A CA 1
ATOM 1557 C C . LYS A 1 191 ? 11.244 7.809 -12.638 1.00 87.94 191 LYS A C 1
ATOM 1559 O O . LYS A 1 191 ? 10.859 7.046 -13.524 1.00 87.94 191 LYS A O 1
ATOM 1564 N N . ASP A 1 192 ? 10.730 9.024 -12.497 1.00 88.38 192 ASP A N 1
ATOM 1565 C CA . ASP A 1 192 ? 9.602 9.495 -13.303 1.00 88.38 192 ASP A CA 1
ATOM 1566 C C . ASP A 1 192 ? 9.963 9.656 -14.784 1.00 88.38 192 ASP A C 1
ATOM 1568 O O . ASP A 1 192 ? 9.137 9.415 -15.670 1.00 88.38 192 ASP A O 1
ATOM 1572 N N . ALA A 1 193 ? 11.205 10.048 -15.079 1.00 88.94 193 ALA A N 1
ATOM 1573 C CA . ALA A 1 193 ? 11.685 10.176 -16.448 1.00 88.94 193 ALA A CA 1
ATOM 1574 C C . ALA A 1 193 ? 11.782 8.805 -17.130 1.00 88.94 193 ALA A C 1
ATOM 1576 O O . ALA A 1 193 ? 11.312 8.658 -18.262 1.00 88.94 193 ALA A O 1
ATOM 1577 N N . ILE A 1 194 ? 12.318 7.791 -16.437 1.00 92.31 194 ILE A N 1
ATOM 1578 C CA . ILE A 1 194 ? 12.408 6.437 -16.993 1.00 92.31 194 ILE A CA 1
ATOM 1579 C C . ILE A 1 194 ? 11.020 5.800 -17.153 1.00 92.31 194 ILE A C 1
ATOM 1581 O O . ILE A 1 194 ? 10.764 5.188 -18.186 1.00 92.31 194 ILE A O 1
ATOM 1585 N N . ILE A 1 195 ? 10.080 6.014 -16.222 1.00 92.62 195 ILE A N 1
ATOM 1586 C CA . ILE A 1 195 ? 8.693 5.529 -16.358 1.00 92.62 195 ILE A CA 1
ATOM 1587 C C . ILE A 1 195 ? 8.032 6.131 -17.600 1.00 92.62 195 ILE A C 1
ATOM 1589 O O . ILE A 1 195 ? 7.498 5.397 -18.434 1.00 92.62 195 ILE A O 1
ATOM 1593 N N . ARG A 1 196 ? 8.109 7.459 -17.774 1.00 91.00 196 ARG A N 1
ATOM 1594 C CA . ARG A 1 196 ? 7.584 8.131 -18.975 1.00 91.00 196 ARG A CA 1
ATOM 1595 C C . ARG A 1 196 ? 8.210 7.572 -20.249 1.00 91.00 196 ARG A C 1
ATOM 1597 O O . ARG A 1 196 ? 7.503 7.336 -21.226 1.00 91.00 196 ARG A O 1
ATOM 1604 N N . TYR A 1 197 ? 9.519 7.335 -20.238 1.00 91.88 197 TYR A N 1
ATOM 1605 C CA . TYR A 1 197 ? 10.220 6.759 -21.379 1.00 91.88 197 TYR A CA 1
ATOM 1606 C C . TYR A 1 197 ? 9.719 5.347 -21.713 1.00 91.88 197 TYR A C 1
ATOM 1608 O O . TYR A 1 197 ? 9.421 5.065 -22.872 1.00 91.88 197 TYR A O 1
ATOM 1616 N N . LEU A 1 198 ? 9.554 4.480 -20.710 1.00 92.44 198 LEU A N 1
ATOM 1617 C CA . LEU A 1 198 ? 9.005 3.136 -20.901 1.00 92.44 198 LEU A CA 1
ATOM 1618 C C . LEU A 1 198 ? 7.586 3.181 -21.479 1.00 92.44 198 LEU A C 1
ATOM 1620 O O . LEU A 1 198 ? 7.284 2.422 -22.397 1.00 92.44 198 LEU A O 1
ATOM 1624 N N . TRP A 1 199 ? 6.737 4.106 -21.023 1.00 92.25 199 TRP A N 1
ATOM 1625 C CA . TRP A 1 199 ? 5.415 4.316 -21.619 1.00 92.25 199 TRP A CA 1
ATOM 1626 C C . TRP A 1 199 ? 5.504 4.749 -23.085 1.00 92.25 199 TRP A C 1
ATOM 1628 O O . TRP A 1 199 ? 4.738 4.258 -23.908 1.00 92.25 199 TRP A O 1
ATOM 1638 N N . ILE A 1 200 ? 6.472 5.587 -23.463 1.00 91.50 200 ILE A N 1
ATOM 1639 C CA . ILE A 1 200 ? 6.684 5.970 -24.868 1.00 91.50 200 ILE A CA 1
ATOM 1640 C C . ILE A 1 200 ? 7.055 4.751 -25.728 1.00 91.50 200 ILE A C 1
ATOM 1642 O O . ILE A 1 200 ? 6.605 4.656 -26.871 1.00 91.50 200 ILE A O 1
ATOM 1646 N N . LEU A 1 201 ? 7.839 3.807 -25.196 1.00 89.62 201 LEU A N 1
ATOM 1647 C CA . LEU A 1 201 ? 8.193 2.576 -25.914 1.00 89.62 201 LEU A CA 1
ATOM 1648 C C . LEU A 1 201 ? 6.968 1.707 -26.225 1.00 89.62 201 LEU A C 1
ATOM 1650 O O . LEU A 1 201 ? 6.934 1.074 -27.279 1.00 89.62 201 LEU A O 1
ATOM 1654 N N . THR A 1 202 ? 5.931 1.737 -25.377 1.00 87.69 202 THR A N 1
ATOM 1655 C CA . THR A 1 202 ? 4.691 0.971 -25.617 1.00 87.69 202 THR A CA 1
ATOM 1656 C C . THR A 1 202 ? 4.034 1.338 -26.954 1.00 87.69 202 THR A C 1
ATOM 1658 O O . THR A 1 202 ? 3.476 0.473 -27.621 1.00 87.69 202 THR A O 1
ATOM 1661 N N . PHE A 1 203 ? 4.173 2.596 -27.389 1.00 83.62 203 PHE A N 1
ATOM 1662 C CA . PHE A 1 203 ? 3.616 3.104 -28.647 1.00 83.62 203 PHE A CA 1
ATOM 1663 C C . PHE A 1 203 ? 4.537 2.914 -29.859 1.00 83.62 203 PHE A C 1
ATOM 1665 O O . PHE A 1 203 ? 4.096 3.091 -30.992 1.00 83.62 203 PHE A O 1
ATOM 1672 N N . LYS A 1 204 ? 5.820 2.594 -29.648 1.00 75.50 204 LYS A N 1
ATOM 1673 C CA . LYS A 1 204 ? 6.815 2.465 -30.728 1.00 75.50 204 LYS A CA 1
ATOM 1674 C C . LYS A 1 204 ? 6.978 1.036 -31.251 1.00 75.50 204 LYS A C 1
ATOM 1676 O O . LYS A 1 204 ? 7.512 0.886 -32.348 1.00 75.50 204 LYS A O 1
ATOM 1681 N N . GLY A 1 205 ? 6.508 0.036 -30.500 1.00 61.72 205 GLY A N 1
ATOM 1682 C CA . GLY A 1 205 ? 6.725 -1.384 -30.786 1.00 61.72 205 GLY A CA 1
ATOM 1683 C C . GLY A 1 205 ? 8.196 -1.810 -30.623 1.00 61.72 205 GLY A C 1
ATOM 1684 O O . GLY A 1 205 ? 9.084 -0.952 -30.594 1.00 61.72 205 GLY A O 1
ATOM 1685 N N . PRO A 1 206 ? 8.480 -3.120 -30.499 1.00 61.66 206 PRO A N 1
ATOM 1686 C CA . PRO A 1 206 ? 9.854 -3.613 -30.478 1.00 61.66 206 PRO A CA 1
ATOM 1687 C C . PRO A 1 206 ? 10.513 -3.343 -31.840 1.00 61.66 206 PRO A C 1
ATOM 1689 O O . PRO A 1 206 ? 9.945 -3.679 -32.880 1.00 61.66 206 PRO A O 1
ATOM 1692 N N . ARG A 1 207 ? 11.685 -2.702 -31.823 1.00 54.94 207 ARG A N 1
ATOM 1693 C CA . ARG A 1 207 ? 12.522 -2.434 -33.002 1.00 54.94 207 ARG A CA 1
ATOM 1694 C C . ARG A 1 207 ? 13.732 -3.351 -33.026 1.00 54.94 207 ARG A C 1
ATOM 1696 O O . ARG A 1 207 ? 14.312 -3.567 -31.937 1.00 54.94 207 ARG A O 1
#

Organism: Ophiocordyceps unilateralis (NCBI:txid268505)

Mean predicted aligned error: 11.27 Å

Radius of gyration: 24.1 Å; Cα contacts (8 Å, |Δi|>4): 171; chains: 1; bounding box: 61×57×70 Å